Protein AF-A0A0M0K300-F1 (afdb_monomer_lite)

Sequence (283 aa):
MQCSNLAAVYPQVAHPNVERYGLRSLEHLPRYLASPLHAPTIDAFKGAEAWLQGLEGRPPVILDSGCGTGRSTCMLARAHPDAAIIGLDRSEARLEASAQPLPPNALLVRAECSSFWRLLLQRDVEGAGRSGLSAARVRHHFLLYPNPYPKAARLNLRWHGHPALPVLCGLGGTLEIRSNWNVYLNEFLGAARSLTGTANDAVQLAVSRWPKEEEEGGAQDSAATAAARLCASRLSARGVAMNGHRGRLLTELPPLRHEDDALTLFERKFHLQGERLYRLQLP

InterPro domains:
  IPR003358 tRNA (guanine-N-7) methyltransferase, Trmb type [PS51625] (7-283)
  IPR029063 S-adenosyl-L-methionine-dependent methyltransferase superfamily [G3DSA:3.40.50.150] (31-282)
  IPR029063 S-adenosyl-L-methionine-dependent methyltransferase superfamily [SSF53335] (10-116)
  IPR041698 Methyltransferase domain 25 [PF13649] (62-112)

Structure (mmCIF, N/CA/C/O backbone):
data_AF-A0A0M0K300-F1
#
_entry.id   AF-A0A0M0K300-F1
#
loop_
_atom_site.group_PDB
_atom_site.id
_atom_site.type_symbol
_atom_site.label_atom_id
_atom_site.label_alt_id
_atom_site.label_comp_id
_atom_site.label_asym_id
_atom_site.label_entity_id
_atom_site.label_seq_id
_atom_site.pdbx_PDB_ins_code
_atom_site.Cartn_x
_atom_site.Cartn_y
_atom_site.Cartn_z
_atom_site.occupancy
_atom_site.B_iso_or_equiv
_atom_site.auth_seq_id
_atom_site.auth_comp_id
_atom_site.auth_asym_id
_atom_site.auth_atom_id
_atom_site.pdbx_PDB_model_num
ATOM 1 N N . MET A 1 1 ? 0.190 12.382 -15.921 1.00 44.97 1 MET A N 1
ATOM 2 C CA . MET A 1 1 ? 1.324 11.565 -16.404 1.00 44.97 1 MET A CA 1
ATOM 3 C C . MET A 1 1 ? 1.154 11.372 -17.900 1.00 44.97 1 MET A C 1
ATOM 5 O O . MET A 1 1 ? 0.097 10.908 -18.308 1.00 44.97 1 MET A O 1
ATOM 9 N N . GLN A 1 2 ? 2.140 11.765 -18.711 1.00 36.03 2 GLN A N 1
ATOM 10 C CA . GLN A 1 2 ? 2.254 11.274 -20.087 1.00 36.03 2 GLN A CA 1
ATOM 11 C C . GLN A 1 2 ? 2.702 9.814 -19.990 1.00 36.03 2 GLN A C 1
ATOM 13 O O . GLN A 1 2 ? 3.868 9.530 -19.738 1.00 36.03 2 GLN A O 1
ATOM 18 N N . CYS A 1 3 ? 1.746 8.898 -20.069 1.00 47.34 3 CYS A N 1
ATOM 19 C CA . CYS A 1 3 ? 2.015 7.471 -20.140 1.00 47.34 3 CYS A CA 1
ATOM 20 C C . CYS A 1 3 ? 2.081 7.118 -21.624 1.00 47.34 3 CYS A C 1
ATOM 22 O O . CYS A 1 3 ? 1.054 6.982 -22.279 1.00 47.34 3 CYS A O 1
ATOM 24 N N . SER A 1 4 ? 3.299 7.092 -22.157 1.00 59.75 4 SER A N 1
ATOM 25 C CA . SER A 1 4 ? 3.615 6.447 -23.426 1.00 59.75 4 SER A CA 1
ATOM 26 C C . SER A 1 4 ? 3.492 4.928 -23.274 1.00 59.75 4 SER A C 1
ATOM 28 O O . SER A 1 4 ? 3.609 4.409 -22.160 1.00 59.75 4 SER A O 1
ATOM 30 N N . ASN A 1 5 ? 3.296 4.216 -24.386 1.00 68.38 5 ASN A N 1
ATOM 31 C CA . ASN A 1 5 ? 3.323 2.756 -24.431 1.00 68.38 5 ASN A CA 1
ATOM 32 C C . ASN A 1 5 ? 4.701 2.251 -23.956 1.00 68.38 5 ASN A C 1
ATOM 34 O O . ASN A 1 5 ? 5.653 2.161 -24.732 1.00 68.38 5 ASN A O 1
ATOM 38 N N . LEU A 1 6 ? 4.831 1.955 -22.658 1.00 70.38 6 LEU A N 1
ATOM 39 C CA . LEU A 1 6 ? 6.103 1.577 -22.031 1.00 70.38 6 LEU A CA 1
ATOM 40 C C . LEU A 1 6 ? 6.674 0.296 -22.641 1.00 70.38 6 LEU A C 1
ATOM 42 O O . LEU A 1 6 ? 7.894 0.143 -22.699 1.00 70.38 6 LEU A O 1
ATOM 46 N N . ALA A 1 7 ? 5.800 -0.594 -23.121 1.00 66.25 7 ALA A N 1
ATOM 47 C CA . ALA A 1 7 ? 6.198 -1.814 -23.806 1.00 66.25 7 ALA A CA 1
ATOM 48 C C . ALA A 1 7 ? 6.904 -1.534 -25.141 1.00 66.25 7 ALA A C 1
ATOM 50 O O . ALA A 1 7 ? 7.815 -2.270 -25.507 1.00 66.25 7 ALA A O 1
ATOM 51 N N . ALA A 1 8 ? 6.534 -0.450 -25.830 1.00 67.75 8 ALA A N 1
ATOM 52 C CA . ALA A 1 8 ? 7.168 -0.033 -27.078 1.00 67.75 8 ALA A CA 1
ATOM 53 C C . ALA A 1 8 ? 8.502 0.708 -26.871 1.00 67.75 8 ALA A C 1
ATOM 55 O O . ALA A 1 8 ? 9.315 0.768 -27.789 1.00 67.75 8 ALA A O 1
ATOM 56 N N . VAL A 1 9 ? 8.730 1.291 -25.688 1.00 71.31 9 VAL A N 1
ATOM 57 C CA . VAL A 1 9 ? 9.857 2.214 -25.445 1.00 71.31 9 VAL A CA 1
ATOM 58 C C . VAL A 1 9 ? 10.987 1.582 -24.625 1.00 71.31 9 VAL A C 1
ATOM 60 O O . VAL A 1 9 ? 12.135 2.010 -24.741 1.00 71.31 9 VAL A O 1
ATOM 63 N N . TYR A 1 10 ? 10.700 0.581 -23.788 1.00 75.44 10 TYR A N 1
ATOM 64 C CA . TYR A 1 10 ? 11.661 0.075 -22.803 1.00 75.44 10 TYR A CA 1
ATOM 65 C C . TYR A 1 10 ? 11.895 -1.439 -22.886 1.00 75.44 10 TYR A C 1
ATOM 67 O O . TYR A 1 10 ? 11.004 -2.175 -23.316 1.00 75.44 10 TYR A O 1
ATOM 75 N N . PRO A 1 11 ? 13.070 -1.927 -22.428 1.00 70.44 11 PRO A N 1
ATOM 76 C CA . PRO A 1 11 ? 13.360 -3.355 -22.361 1.00 70.44 11 PRO A CA 1
ATOM 77 C C . PRO A 1 11 ? 12.291 -4.126 -21.584 1.00 70.44 11 PRO A C 1
ATOM 79 O O . PRO A 1 11 ? 11.880 -3.714 -20.498 1.00 70.44 11 PRO A O 1
ATOM 82 N N . GLN A 1 12 ? 11.884 -5.274 -22.126 1.00 73.50 12 GLN A N 1
ATOM 83 C CA . GLN A 1 12 ? 10.900 -6.167 -21.507 1.00 73.50 12 GLN A CA 1
ATOM 84 C C . GLN A 1 12 ? 11.560 -7.278 -20.671 1.00 73.50 12 GLN A C 1
ATOM 86 O O . GLN A 1 12 ? 11.062 -8.396 -20.591 1.00 73.50 12 GLN A O 1
ATOM 91 N N . VAL A 1 13 ? 12.709 -6.972 -20.063 1.00 79.12 13 VAL A N 1
ATOM 92 C CA . VAL A 1 13 ? 13.510 -7.922 -19.282 1.00 79.12 13 VAL A CA 1
ATOM 93 C C . VAL A 1 13 ? 13.546 -7.466 -17.829 1.00 79.12 13 VAL A C 1
ATOM 95 O O . VAL A 1 13 ? 13.868 -6.312 -17.547 1.00 79.12 13 VAL A O 1
ATOM 98 N N . ALA A 1 14 ? 13.221 -8.379 -16.914 1.00 83.06 14 ALA A N 1
ATOM 99 C CA . ALA A 1 14 ? 13.299 -8.137 -15.478 1.00 83.06 14 ALA A CA 1
ATOM 100 C C . ALA A 1 14 ? 14.746 -7.887 -15.031 1.00 83.06 14 ALA A C 1
ATOM 102 O O . ALA A 1 14 ? 15.689 -8.511 -15.523 1.00 83.06 14 ALA A O 1
ATOM 103 N N . HIS A 1 15 ? 14.930 -6.991 -14.066 1.00 85.88 15 HIS A N 1
ATOM 104 C CA . HIS A 1 15 ? 16.244 -6.712 -13.511 1.00 85.88 15 HIS A CA 1
ATOM 105 C C . HIS A 1 15 ? 16.795 -7.958 -12.781 1.00 85.88 15 HIS A C 1
ATOM 107 O O . HIS A 1 15 ? 16.128 -8.511 -11.906 1.00 85.88 15 HIS A O 1
ATOM 113 N N . PRO A 1 16 ? 18.056 -8.367 -13.023 1.00 85.50 16 PRO A N 1
ATOM 114 C CA . PRO A 1 16 ? 18.618 -9.612 -12.475 1.00 85.50 16 PRO A CA 1
ATOM 115 C C . PRO A 1 16 ? 18.778 -9.660 -10.944 1.00 85.50 16 PRO A C 1
ATOM 117 O O . PRO A 1 16 ? 19.098 -10.706 -10.398 1.00 85.50 16 PRO A O 1
ATOM 120 N N . ASN A 1 17 ? 18.574 -8.545 -10.233 1.00 86.44 17 ASN A N 1
ATOM 121 C CA . ASN A 1 17 ? 18.839 -8.424 -8.793 1.00 86.44 17 ASN A CA 1
ATOM 122 C C . ASN A 1 17 ? 17.557 -8.259 -7.968 1.00 86.44 17 ASN A C 1
ATOM 124 O O . ASN A 1 17 ? 17.632 -7.984 -6.774 1.00 86.44 17 ASN A O 1
ATOM 128 N N . VAL A 1 18 ? 16.384 -8.387 -8.582 1.00 86.06 18 VAL A N 1
ATOM 129 C CA . VAL A 1 18 ? 15.087 -8.112 -7.946 1.00 86.06 18 VAL A CA 1
ATOM 130 C C . VAL A 1 18 ? 14.890 -8.925 -6.665 1.00 86.06 18 VAL A C 1
ATOM 132 O O . VAL A 1 18 ? 14.566 -8.362 -5.621 1.00 86.06 18 VAL A O 1
ATOM 135 N N . GLU A 1 19 ? 15.182 -10.225 -6.701 1.00 86.38 19 GLU A N 1
ATOM 136 C CA . GLU A 1 19 ? 15.062 -11.095 -5.524 1.00 86.38 19 GLU A CA 1
ATOM 137 C C . GLU A 1 19 ? 16.004 -10.668 -4.389 1.00 86.38 19 GLU A C 1
ATOM 139 O O . GLU A 1 19 ? 15.604 -10.665 -3.221 1.00 86.38 19 GLU A O 1
ATOM 144 N N . ARG A 1 20 ? 17.225 -10.229 -4.735 1.00 85.94 20 ARG A N 1
ATOM 145 C CA . ARG A 1 20 ? 18.230 -9.724 -3.786 1.00 85.94 20 ARG A CA 1
ATOM 146 C C . ARG A 1 20 ? 17.767 -8.444 -3.090 1.00 85.94 20 ARG A C 1
ATOM 148 O O . ARG A 1 20 ? 18.051 -8.274 -1.907 1.00 85.94 20 ARG A O 1
ATOM 155 N N . TYR A 1 21 ? 17.063 -7.554 -3.791 1.00 88.31 21 TYR A N 1
ATOM 156 C CA . TYR A 1 21 ? 16.464 -6.364 -3.175 1.00 88.31 21 TYR A CA 1
ATOM 157 C C . TYR A 1 21 ? 15.375 -6.741 -2.166 1.00 88.31 21 TYR A C 1
ATOM 159 O O . TYR A 1 21 ? 15.368 -6.188 -1.065 1.00 88.31 21 TYR A O 1
ATOM 167 N N . GLY A 1 22 ? 14.529 -7.723 -2.500 1.00 87.19 22 GLY A N 1
ATOM 168 C CA . GLY A 1 22 ? 13.554 -8.290 -1.566 1.00 87.19 22 GLY A CA 1
ATOM 169 C C . GLY A 1 22 ? 14.229 -8.812 -0.295 1.00 87.19 22 GLY A C 1
ATOM 170 O O . GLY A 1 22 ? 13.984 -8.288 0.790 1.00 87.19 22 GLY A O 1
ATOM 171 N N . LEU A 1 23 ? 15.176 -9.745 -0.415 1.00 85.75 23 LEU A N 1
ATOM 172 C CA . LEU A 1 23 ? 15.876 -10.318 0.744 1.00 85.75 23 LEU A CA 1
ATOM 173 C C . LEU A 1 23 ? 16.590 -9.259 1.596 1.00 85.75 23 LEU A C 1
ATOM 175 O O . LEU A 1 23 ? 16.469 -9.262 2.820 1.00 85.75 23 LEU A O 1
ATOM 179 N N . ARG A 1 24 ? 17.275 -8.302 0.960 1.00 88.88 24 ARG A N 1
ATOM 180 C CA . ARG A 1 24 ? 17.957 -7.210 1.668 1.00 88.88 24 ARG A CA 1
ATOM 181 C C . ARG A 1 24 ? 16.981 -6.310 2.431 1.00 88.88 24 ARG A C 1
ATOM 183 O O . ARG A 1 24 ? 17.303 -5.830 3.515 1.00 88.88 24 ARG A O 1
ATOM 190 N N . SER A 1 25 ? 15.796 -6.057 1.873 1.00 91.50 25 SER A N 1
ATOM 191 C CA . SER A 1 25 ? 14.771 -5.268 2.563 1.00 91.50 25 SER A CA 1
ATOM 192 C C . SER A 1 25 ? 14.274 -5.961 3.835 1.00 91.50 25 SER A C 1
ATOM 194 O O . SER A 1 25 ? 14.036 -5.287 4.835 1.00 91.50 25 SER A O 1
ATOM 196 N N . LEU A 1 26 ? 14.198 -7.295 3.830 1.00 89.00 26 LEU A N 1
ATOM 197 C CA . LEU A 1 26 ? 13.842 -8.086 5.005 1.00 89.00 26 LEU A CA 1
ATOM 198 C C . LEU A 1 26 ? 14.962 -8.114 6.052 1.00 89.00 26 LEU A C 1
ATOM 200 O O . LEU A 1 26 ? 14.695 -7.919 7.234 1.00 89.00 26 LEU A O 1
ATOM 204 N N . GLU A 1 27 ? 16.214 -8.298 5.625 1.00 88.12 27 GLU A N 1
ATOM 205 C CA . GLU A 1 27 ? 17.388 -8.271 6.511 1.00 88.12 27 GLU A CA 1
ATOM 206 C C . GLU A 1 27 ? 17.451 -6.972 7.329 1.00 88.12 27 GLU A C 1
ATOM 208 O O . GLU A 1 27 ? 17.708 -6.992 8.531 1.00 88.12 27 GLU A O 1
ATOM 213 N N . HIS A 1 28 ? 17.150 -5.838 6.697 1.00 90.75 28 HIS A N 1
ATOM 214 C CA . HIS A 1 28 ? 17.184 -4.521 7.333 1.00 90.75 28 HIS A CA 1
ATOM 215 C C . HIS A 1 28 ? 15.833 -4.057 7.904 1.00 90.75 28 HIS A C 1
ATOM 217 O O . HIS A 1 28 ? 15.708 -2.889 8.283 1.00 90.75 28 HIS A O 1
ATOM 223 N N . LEU A 1 29 ? 14.824 -4.932 7.981 1.00 92.44 29 LEU A N 1
ATOM 224 C CA . LEU A 1 29 ? 13.463 -4.553 8.363 1.00 92.44 29 LEU A CA 1
ATOM 225 C C . LEU A 1 29 ? 13.359 -3.888 9.752 1.00 92.44 29 LEU A C 1
ATOM 227 O O . LEU A 1 29 ? 12.709 -2.844 9.821 1.00 92.44 29 LEU A O 1
ATOM 231 N N . PRO A 1 30 ? 14.005 -4.371 10.837 1.00 91.25 30 PRO A N 1
ATOM 232 C CA . PRO A 1 30 ? 13.924 -3.702 12.139 1.00 91.25 30 PRO A CA 1
ATOM 233 C C . PRO A 1 30 ? 14.479 -2.280 12.091 1.00 91.25 30 PRO A C 1
ATOM 235 O O . PRO A 1 30 ? 13.839 -1.341 12.555 1.00 91.25 30 PRO A O 1
ATOM 238 N N . ARG A 1 31 ? 15.631 -2.087 11.431 1.00 92.88 31 ARG A N 1
ATOM 239 C CA . ARG A 1 31 ? 16.228 -0.757 11.237 1.00 92.88 31 ARG A CA 1
ATOM 240 C C . ARG A 1 31 ? 15.320 0.153 10.414 1.00 92.88 31 ARG A C 1
ATOM 242 O O . ARG A 1 31 ? 15.202 1.338 10.714 1.00 92.88 31 ARG A O 1
ATOM 249 N N . TYR A 1 32 ? 14.678 -0.385 9.379 1.00 95.12 32 TYR A N 1
ATOM 250 C CA . TYR A 1 32 ? 13.703 0.360 8.592 1.00 95.12 32 TYR A CA 1
ATOM 251 C C . TYR A 1 32 ? 12.491 0.767 9.443 1.00 95.12 32 TYR A C 1
ATOM 253 O O . TYR A 1 32 ? 12.071 1.922 9.393 1.00 95.12 32 TYR A O 1
ATOM 261 N N . LEU A 1 33 ? 11.972 -0.136 10.276 1.00 94.69 33 LEU A N 1
ATOM 262 C CA . LEU A 1 33 ? 10.851 0.133 11.179 1.00 94.69 33 LEU A CA 1
ATOM 263 C C . LEU A 1 33 ? 11.197 1.084 12.331 1.00 94.69 33 LEU A C 1
ATOM 265 O O . LEU A 1 33 ? 10.301 1.796 12.779 1.00 94.69 33 LEU A O 1
ATOM 269 N N . ALA A 1 34 ? 12.463 1.158 12.741 1.00 92.44 34 ALA A N 1
ATOM 270 C CA . ALA A 1 34 ? 12.967 2.114 13.727 1.00 92.44 34 ALA A CA 1
ATOM 271 C C . ALA A 1 34 ? 13.294 3.500 13.135 1.00 92.44 34 ALA A C 1
ATOM 273 O O . ALA A 1 34 ? 13.477 4.462 13.875 1.00 92.44 34 ALA A O 1
ATOM 274 N N . SER A 1 35 ? 13.394 3.627 11.806 1.00 94.06 35 SER A N 1
ATOM 275 C CA . SER A 1 35 ? 13.718 4.912 11.168 1.00 94.06 35 SER A CA 1
ATOM 276 C C . SER A 1 35 ? 12.627 5.969 11.411 1.00 94.06 35 SER A C 1
ATOM 278 O O . SER A 1 35 ? 11.466 5.603 11.589 1.00 94.06 35 SER A O 1
ATOM 280 N N . PRO A 1 36 ? 12.926 7.279 11.383 1.00 95.88 36 PRO A N 1
ATOM 281 C CA . PRO A 1 36 ? 11.895 8.296 11.575 1.00 95.88 36 PRO A CA 1
ATOM 282 C C . PRO A 1 36 ? 10.724 8.145 10.592 1.00 95.88 36 PRO A C 1
ATOM 284 O O . PRO A 1 36 ? 10.911 7.832 9.413 1.00 95.88 36 PRO A O 1
ATOM 287 N N . LEU A 1 37 ? 9.504 8.343 11.089 1.00 96.62 37 LEU A N 1
ATOM 288 C CA . LEU A 1 37 ? 8.309 8.465 10.257 1.00 96.62 37 LEU A CA 1
ATOM 289 C C . LEU A 1 37 ? 8.174 9.906 9.763 1.00 96.62 37 LEU A C 1
ATOM 291 O O . LEU A 1 37 ? 8.581 10.851 10.438 1.00 96.62 37 LEU A O 1
ATOM 295 N N . HIS A 1 38 ? 7.556 10.083 8.599 1.00 97.25 38 HIS A N 1
ATOM 296 C CA . HIS A 1 38 ? 7.225 11.413 8.099 1.00 97.25 38 HIS A CA 1
ATOM 297 C C . HIS A 1 38 ? 6.185 12.076 9.016 1.00 97.25 38 HIS A C 1
ATOM 299 O O . HIS A 1 38 ? 5.044 11.617 9.080 1.00 97.25 38 HIS A O 1
ATOM 305 N N . ALA A 1 39 ? 6.568 13.149 9.717 1.00 96.88 39 ALA A N 1
ATOM 306 C CA . ALA A 1 39 ? 5.731 13.784 10.739 1.00 96.88 39 ALA A CA 1
ATOM 307 C C . ALA A 1 39 ? 4.334 14.199 10.231 1.00 96.88 39 ALA A C 1
ATOM 309 O O . ALA A 1 39 ? 3.354 13.786 10.850 1.00 96.88 39 ALA A O 1
ATOM 310 N N . PRO A 1 40 ? 4.182 14.854 9.059 1.00 97.75 40 PRO A N 1
ATOM 311 C CA . PRO A 1 40 ? 2.848 15.143 8.527 1.00 97.75 40 PRO A CA 1
ATOM 312 C C . PRO A 1 40 ? 1.999 13.890 8.261 1.00 97.75 40 PRO A C 1
ATOM 314 O O . PRO A 1 40 ? 0.780 13.936 8.378 1.00 97.75 40 PRO A O 1
ATOM 317 N N . THR A 1 41 ? 2.623 12.749 7.936 1.00 98.44 41 THR A N 1
ATOM 318 C CA 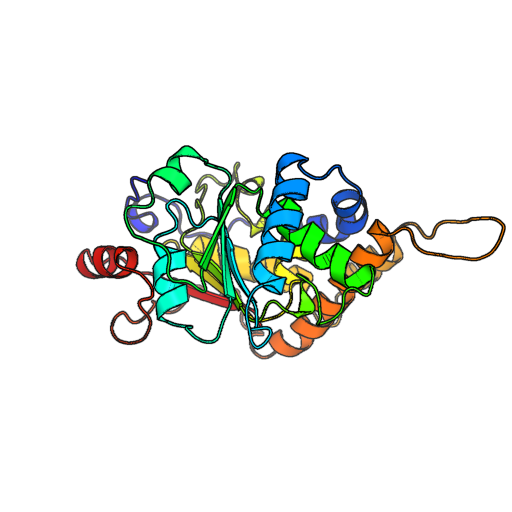. THR A 1 41 ? 1.889 11.485 7.765 1.00 98.44 41 THR A CA 1
ATOM 319 C C . THR A 1 41 ? 1.343 10.970 9.096 1.00 98.44 41 THR A C 1
ATOM 321 O O . THR A 1 41 ? 0.268 10.382 9.104 1.00 98.44 41 THR A O 1
ATOM 324 N N . ILE A 1 42 ? 2.046 11.188 10.213 1.00 98.06 42 ILE A N 1
ATOM 325 C CA . ILE A 1 42 ? 1.577 10.783 11.547 1.00 98.06 42 ILE A CA 1
ATOM 326 C C . ILE A 1 42 ? 0.288 11.531 11.900 1.00 98.06 42 ILE A C 1
ATOM 328 O O . ILE A 1 42 ? -0.683 10.914 12.337 1.00 98.06 42 ILE A O 1
ATOM 332 N N . ASP A 1 43 ? 0.246 12.842 11.673 1.00 97.81 43 ASP A N 1
ATOM 333 C CA . ASP A 1 43 ? -0.946 13.636 11.978 1.00 97.81 43 ASP A CA 1
ATOM 334 C C . ASP A 1 43 ? -2.100 13.321 11.022 1.00 97.81 43 ASP A C 1
ATOM 336 O O . ASP A 1 43 ? -3.235 13.122 11.458 1.00 97.81 43 ASP A O 1
ATOM 340 N N . ALA A 1 44 ? -1.804 13.155 9.731 1.00 98.25 44 ALA A N 1
ATOM 341 C CA . ALA A 1 44 ? -2.793 12.729 8.748 1.00 98.25 44 ALA A CA 1
ATOM 342 C C . ALA A 1 44 ? -3.373 11.334 9.066 1.00 98.25 44 ALA A C 1
ATOM 344 O O . ALA A 1 44 ? -4.563 11.094 8.865 1.00 98.25 44 ALA A O 1
ATOM 345 N N . PHE A 1 45 ? -2.561 10.424 9.616 1.00 98.25 45 PHE A N 1
ATOM 346 C CA . PHE A 1 45 ? -3.004 9.104 10.066 1.00 98.25 45 PHE A CA 1
ATOM 347 C C . PHE A 1 45 ? -3.990 9.189 11.237 1.00 98.25 45 PHE A C 1
ATOM 349 O O . PHE A 1 45 ? -5.015 8.512 11.206 1.00 98.25 45 PHE A O 1
ATOM 356 N N . LYS A 1 46 ? -3.739 10.058 12.229 1.00 96.88 46 LYS A N 1
ATOM 357 C CA . LYS A 1 46 ? -4.691 10.308 13.331 1.00 96.88 46 LYS A CA 1
ATOM 358 C C . LYS A 1 46 ? -6.029 10.831 12.803 1.00 96.88 46 LYS A C 1
ATOM 360 O O . LYS A 1 46 ? -7.081 10.389 13.254 1.00 96.88 46 LYS A O 1
ATOM 365 N N . GLY A 1 47 ? -5.994 11.733 11.819 1.00 97.62 47 GLY A N 1
ATOM 366 C CA . GLY A 1 47 ? -7.201 12.227 11.150 1.00 97.62 47 GLY A CA 1
ATOM 367 C C . GLY A 1 47 ? -7.973 11.117 10.430 1.00 97.62 47 GLY A C 1
ATOM 368 O O . GLY A 1 47 ? -9.190 11.020 10.571 1.00 97.62 47 GLY A O 1
ATOM 369 N N . ALA A 1 48 ? -7.267 10.236 9.715 1.00 98.00 48 ALA A N 1
ATOM 370 C CA . ALA A 1 48 ? -7.873 9.080 9.056 1.00 98.00 48 ALA A CA 1
ATOM 371 C C . ALA A 1 48 ? -8.483 8.083 10.056 1.00 98.00 48 ALA A C 1
ATOM 373 O O . ALA A 1 48 ? -9.551 7.528 9.802 1.00 98.00 48 ALA A O 1
ATOM 374 N N . GLU A 1 49 ? -7.834 7.877 11.202 1.00 95.94 49 GLU A N 1
ATOM 375 C CA . GLU A 1 49 ? -8.349 7.045 12.288 1.00 95.94 49 GLU A CA 1
ATOM 376 C C . GLU A 1 49 ? -9.630 7.633 12.899 1.00 95.94 49 GLU A C 1
ATOM 378 O O . GLU A 1 49 ? -10.617 6.913 13.041 1.00 95.94 49 GLU A O 1
ATOM 383 N N . ALA A 1 50 ? -9.654 8.940 13.178 1.00 96.00 50 ALA A N 1
ATOM 384 C CA . ALA A 1 50 ? -10.840 9.627 13.690 1.00 96.00 50 ALA A CA 1
ATOM 385 C C . ALA A 1 50 ? -12.010 9.590 12.691 1.00 96.00 50 ALA A C 1
ATOM 387 O O . ALA A 1 50 ? -13.143 9.300 13.072 1.00 96.00 50 ALA A O 1
ATOM 388 N N . TRP A 1 51 ? -11.737 9.816 11.401 1.00 96.88 51 TRP A N 1
ATOM 389 C CA . TRP A 1 51 ? -12.738 9.686 10.339 1.00 96.88 51 TRP A CA 1
ATOM 390 C C . TRP A 1 51 ? -13.337 8.276 10.294 1.00 96.88 51 TRP A C 1
ATOM 392 O O . TRP A 1 51 ? -14.555 8.121 10.282 1.00 96.88 51 TRP A O 1
ATOM 402 N N . LEU A 1 52 ? -12.491 7.243 10.340 1.00 95.94 52 LEU A N 1
ATOM 403 C CA . LEU A 1 52 ? -12.924 5.848 10.304 1.00 95.94 52 LEU A CA 1
ATOM 404 C C . LEU A 1 52 ? -13.773 5.460 11.523 1.00 95.94 52 LEU A C 1
ATOM 406 O O . LEU A 1 52 ? -14.695 4.659 11.388 1.00 95.94 52 LEU A O 1
ATOM 410 N N . GLN A 1 53 ? -13.472 6.013 12.701 1.00 93.25 53 GLN A N 1
ATOM 411 C CA . GLN A 1 53 ? -14.270 5.814 13.917 1.00 93.25 53 GLN A CA 1
ATOM 412 C C . GLN A 1 53 ? -15.659 6.459 13.824 1.00 93.25 53 GLN A C 1
ATOM 414 O O . GLN A 1 53 ? -16.593 5.962 14.449 1.00 93.25 53 GLN A O 1
ATOM 419 N N . GLY A 1 54 ? -15.798 7.531 13.040 1.00 93.88 54 GLY A N 1
ATOM 420 C CA . GLY A 1 54 ? -17.076 8.194 12.783 1.00 93.88 54 GLY A CA 1
ATOM 421 C C . GLY A 1 54 ? -17.995 7.448 11.811 1.00 93.88 54 GLY A C 1
ATOM 422 O O . GLY A 1 54 ? -19.161 7.815 11.692 1.00 93.88 54 GLY A O 1
ATOM 423 N N . LEU A 1 55 ? -17.507 6.412 11.117 1.00 94.12 55 LEU A N 1
ATOM 424 C CA . LEU A 1 55 ? -18.325 5.616 10.203 1.00 94.12 55 LEU A CA 1
ATOM 425 C C . LEU A 1 55 ? -19.143 4.557 10.955 1.00 94.12 55 LEU A C 1
ATOM 427 O O . LEU A 1 55 ? -18.616 3.765 11.743 1.00 94.12 55 LEU A O 1
ATOM 431 N N . GLU A 1 56 ? -20.436 4.492 10.645 1.00 91.12 56 GLU A N 1
ATOM 432 C CA . GLU A 1 56 ? -21.339 3.471 11.173 1.00 91.12 56 GLU A CA 1
ATOM 433 C C . GLU A 1 56 ? -20.940 2.061 10.711 1.00 91.12 56 GLU A C 1
ATOM 435 O O . GLU A 1 56 ? -20.381 1.864 9.634 1.00 91.12 56 GLU A O 1
ATOM 440 N N . GLY A 1 57 ? -21.215 1.047 11.535 1.00 88.38 57 GLY A N 1
ATOM 441 C CA . GLY A 1 57 ? -21.009 -0.360 11.164 1.00 88.38 57 GLY A CA 1
ATOM 442 C C . GLY A 1 57 ? -19.551 -0.839 11.129 1.00 88.38 57 GLY A C 1
ATOM 443 O O . GLY A 1 57 ? -19.321 -2.027 10.917 1.00 88.38 57 GLY A O 1
ATOM 444 N N . ARG A 1 58 ? -18.565 0.036 11.395 1.00 89.25 58 ARG A N 1
ATOM 445 C CA . ARG A 1 58 ? -17.122 -0.291 11.412 1.00 89.25 58 ARG A CA 1
ATOM 446 C C . ARG A 1 58 ? -16.678 -1.027 10.135 1.00 89.25 58 ARG A C 1
ATOM 448 O O . ARG A 1 58 ? -16.113 -2.127 10.229 1.00 89.25 58 ARG A O 1
ATOM 455 N N . PRO A 1 59 ? -16.876 -0.422 8.953 1.00 93.75 59 PRO A N 1
ATOM 456 C CA . PRO A 1 59 ? -16.619 -1.075 7.675 1.00 93.75 59 PRO A CA 1
ATOM 457 C C . PRO A 1 59 ? -15.152 -1.519 7.545 1.00 93.75 59 PRO A C 1
ATOM 459 O O . PRO A 1 59 ? -14.262 -0.896 8.145 1.00 93.75 59 PRO A O 1
ATOM 462 N N . PRO A 1 60 ? -14.865 -2.589 6.779 1.00 94.00 60 PRO A N 1
ATOM 463 C CA . PRO A 1 60 ? -13.496 -2.957 6.437 1.00 94.00 60 PRO A CA 1
ATOM 464 C C . PRO A 1 60 ? -12.800 -1.820 5.683 1.00 94.00 60 PRO A C 1
ATOM 466 O O . PRO A 1 60 ? -13.445 -1.015 5.012 1.00 94.00 60 PRO A O 1
ATOM 469 N N . VAL A 1 61 ? -11.471 -1.774 5.769 1.00 96.56 61 VAL A N 1
ATOM 470 C CA . VAL A 1 61 ? -10.676 -0.735 5.105 1.00 96.56 61 VAL A CA 1
ATOM 471 C C . VAL A 1 61 ? -10.163 -1.241 3.762 1.00 96.56 61 VAL A C 1
ATOM 473 O O . VAL A 1 61 ? -9.640 -2.356 3.661 1.00 96.56 61 VAL A O 1
ATOM 476 N N . ILE A 1 62 ? -10.262 -0.392 2.745 1.00 97.62 62 ILE A N 1
ATOM 477 C CA . ILE A 1 62 ? -9.568 -0.540 1.470 1.00 97.62 62 ILE A CA 1
ATOM 478 C C . ILE A 1 62 ? -8.612 0.639 1.301 1.00 97.62 62 ILE A C 1
ATOM 480 O O . ILE A 1 62 ? -8.997 1.796 1.463 1.00 97.62 62 ILE A O 1
ATOM 484 N N . LEU A 1 63 ? -7.356 0.348 0.970 1.00 98.19 63 LEU A N 1
ATOM 485 C CA . LEU A 1 63 ? -6.336 1.366 0.719 1.00 98.19 63 LEU A CA 1
ATOM 486 C C . LEU A 1 63 ? -6.121 1.559 -0.781 1.00 98.19 63 LEU A C 1
ATOM 488 O O . LEU A 1 63 ? -5.958 0.580 -1.502 1.00 98.19 63 LEU A O 1
ATOM 492 N N . ASP A 1 64 ? -6.042 2.806 -1.234 1.00 97.62 64 ASP A N 1
ATOM 493 C CA . ASP A 1 64 ? -5.601 3.175 -2.584 1.00 97.62 64 ASP A CA 1
ATOM 494 C C . ASP A 1 64 ? -4.297 3.978 -2.487 1.00 97.62 64 ASP A C 1
ATOM 496 O O . ASP A 1 64 ? -4.298 5.177 -2.196 1.00 97.62 64 ASP A O 1
ATOM 500 N N . SER A 1 65 ? -3.157 3.304 -2.647 1.00 97.62 65 SER A N 1
ATOM 501 C CA . SER A 1 65 ? -1.843 3.913 -2.434 1.00 97.62 65 SER A CA 1
ATOM 502 C C . SER A 1 65 ? -1.284 4.540 -3.701 1.00 97.62 65 SER A C 1
ATOM 504 O O . SER A 1 65 ? -1.041 3.867 -4.701 1.00 97.62 65 SER A O 1
ATOM 506 N N . GLY A 1 66 ? -0.965 5.830 -3.618 1.00 96.06 66 GLY A N 1
ATOM 507 C CA . GLY A 1 66 ? -0.553 6.625 -4.769 1.00 96.06 66 GLY A CA 1
ATOM 508 C C . GLY A 1 66 ? -1.742 7.041 -5.631 1.00 96.06 66 GLY A C 1
ATOM 509 O O . GLY A 1 66 ? -1.614 7.068 -6.853 1.00 96.06 66 GLY A O 1
ATOM 510 N N . CYS A 1 67 ? -2.875 7.374 -5.002 1.00 95.12 67 CYS A N 1
ATOM 511 C CA . CYS A 1 67 ? -4.155 7.635 -5.669 1.00 95.12 67 CYS A CA 1
ATOM 512 C C . CYS A 1 67 ? -4.142 8.859 -6.608 1.00 95.12 67 CYS A C 1
ATOM 514 O O . CYS A 1 67 ? -5.098 9.100 -7.353 1.00 95.12 67 CYS A O 1
ATOM 516 N N . GLY A 1 68 ? -3.071 9.664 -6.595 1.00 94.19 68 GLY A N 1
ATOM 517 C CA . GLY A 1 68 ? -2.912 10.822 -7.461 1.00 94.19 68 GLY A CA 1
ATOM 518 C C . GLY A 1 68 ? -3.975 11.871 -7.175 1.00 94.19 68 GLY A C 1
ATOM 519 O O . GLY A 1 68 ? -3.899 12.568 -6.173 1.00 94.19 68 GLY A O 1
ATOM 520 N N . THR A 1 69 ? -4.944 12.002 -8.080 1.00 93.75 69 THR A N 1
ATOM 521 C CA . THR A 1 69 ? -6.049 12.963 -7.946 1.00 93.75 69 THR A CA 1
ATOM 522 C C . THR A 1 69 ? -7.277 12.390 -7.242 1.00 93.75 69 THR A C 1
ATOM 524 O O . THR A 1 69 ? -8.359 12.951 -7.363 1.00 93.75 69 THR A O 1
ATOM 527 N N . GLY A 1 70 ? -7.171 11.212 -6.621 1.00 93.81 70 GLY A N 1
ATOM 528 C CA . GLY A 1 70 ? -8.291 10.560 -5.938 1.00 93.81 70 GLY A CA 1
ATOM 529 C C . GLY A 1 70 ? -9.362 9.967 -6.858 1.00 93.81 70 GLY A C 1
ATOM 530 O O . GLY A 1 70 ? -10.376 9.461 -6.383 1.00 93.81 70 GLY A O 1
ATOM 531 N N . ARG A 1 71 ? -9.162 9.981 -8.184 1.00 91.56 71 ARG A N 1
ATOM 532 C CA . ARG A 1 71 ? -10.152 9.447 -9.135 1.00 91.56 71 ARG A CA 1
ATOM 533 C C . ARG A 1 71 ? -10.374 7.948 -8.938 1.00 91.56 71 ARG A C 1
ATOM 535 O O . ARG A 1 71 ? -11.514 7.501 -9.007 1.00 91.56 71 ARG A O 1
ATOM 542 N N . SER A 1 72 ? -9.304 7.187 -8.711 1.00 91.62 72 SER A N 1
ATOM 543 C CA . SER A 1 72 ? -9.381 5.764 -8.365 1.00 91.62 72 SER A CA 1
ATOM 544 C C . SER A 1 72 ? -10.081 5.560 -7.025 1.00 91.62 72 SER A C 1
ATOM 546 O O . SER A 1 72 ? -11.009 4.762 -6.973 1.00 91.62 72 SER A O 1
ATOM 548 N N . THR A 1 73 ? -9.753 6.351 -5.998 1.00 95.50 73 THR A N 1
ATOM 549 C CA . THR A 1 73 ? -10.447 6.340 -4.701 1.00 95.50 73 THR A CA 1
ATOM 550 C C . THR A 1 73 ? -11.960 6.500 -4.859 1.00 95.50 73 THR A C 1
ATOM 552 O O . THR A 1 73 ? -12.717 5.699 -4.317 1.00 95.50 73 THR A O 1
ATOM 555 N N . CYS A 1 74 ? -12.421 7.479 -5.649 1.00 93.50 74 CYS A N 1
ATOM 556 C CA . CYS A 1 74 ? -13.851 7.677 -5.917 1.00 93.50 74 CYS A CA 1
ATOM 557 C C . CYS A 1 74 ? -14.498 6.461 -6.591 1.00 93.50 74 CYS A C 1
ATOM 559 O O . CYS A 1 74 ? -15.631 6.106 -6.272 1.00 93.50 74 CYS A O 1
ATOM 561 N N . MET A 1 75 ? -13.806 5.838 -7.547 1.00 90.75 75 MET A N 1
ATOM 562 C CA . MET A 1 75 ? -14.317 4.655 -8.246 1.00 90.75 75 MET A CA 1
ATOM 563 C C . MET A 1 75 ? -14.400 3.449 -7.310 1.00 90.75 75 MET A C 1
ATOM 565 O O . MET A 1 75 ? -15.436 2.793 -7.260 1.00 90.75 75 MET A O 1
ATOM 569 N N . LEU A 1 76 ? -13.349 3.205 -6.524 1.00 93.06 76 LEU A N 1
ATOM 570 C CA . LEU A 1 76 ? -13.308 2.141 -5.522 1.00 93.06 76 LEU A CA 1
ATOM 571 C C . LEU A 1 76 ? -14.411 2.315 -4.476 1.00 93.06 76 LEU A C 1
ATOM 573 O O . LEU A 1 76 ? -15.066 1.346 -4.117 1.00 93.06 76 LEU A O 1
ATOM 577 N N . ALA A 1 77 ? -14.679 3.547 -4.045 1.00 95.19 77 ALA A N 1
ATOM 578 C CA . ALA A 1 77 ? -15.725 3.834 -3.067 1.00 95.19 77 ALA A CA 1
ATOM 579 C C . ALA A 1 77 ? -17.135 3.564 -3.591 1.00 95.19 77 ALA A C 1
ATOM 581 O O . ALA A 1 77 ? -17.980 3.076 -2.845 1.00 95.19 77 ALA A O 1
ATOM 582 N N . ARG A 1 78 ? -17.374 3.807 -4.884 1.00 92.56 78 ARG A N 1
ATOM 583 C CA . ARG A 1 78 ? -18.629 3.423 -5.548 1.00 92.56 78 ARG A CA 1
ATOM 584 C C . ARG A 1 78 ? -18.742 1.911 -5.746 1.00 92.56 78 ARG A C 1
ATOM 586 O O . ARG A 1 78 ? -19.840 1.380 -5.648 1.00 92.56 78 ARG A O 1
ATOM 593 N N . ALA A 1 79 ? -17.630 1.235 -6.039 1.00 90.88 79 ALA A N 1
ATOM 594 C CA . ALA A 1 79 ? -17.593 -0.212 -6.249 1.00 90.88 79 ALA A CA 1
ATOM 595 C C . ALA A 1 79 ? -17.711 -1.017 -4.941 1.00 90.88 79 ALA A C 1
ATOM 597 O O . ALA A 1 79 ? -18.208 -2.139 -4.955 1.00 90.88 79 ALA A O 1
ATOM 598 N N . HIS A 1 80 ? -17.279 -0.437 -3.820 1.00 93.75 80 HIS A N 1
ATOM 599 C CA . HIS A 1 80 ? -17.298 -1.048 -2.492 1.00 93.75 80 HIS A CA 1
ATOM 600 C C . HIS A 1 80 ? -18.036 -0.142 -1.492 1.00 93.75 80 HIS A C 1
ATOM 602 O O . HIS A 1 80 ? -17.403 0.441 -0.607 1.00 93.75 80 HIS A O 1
ATOM 608 N N . PRO A 1 81 ? -19.366 0.018 -1.629 1.00 94.94 81 PRO A N 1
ATOM 609 C CA . PRO A 1 81 ? -20.151 0.896 -0.757 1.00 94.94 81 PRO A CA 1
ATOM 610 C C . PRO A 1 81 ? -20.167 0.435 0.711 1.00 94.94 81 PRO A C 1
ATOM 612 O O . PRO A 1 81 ? -20.477 1.224 1.598 1.00 94.94 81 PRO A O 1
ATOM 615 N N . ASP A 1 82 ? -19.819 -0.825 0.973 1.00 95.31 82 ASP A N 1
ATOM 616 C CA . ASP A 1 82 ? -19.721 -1.449 2.293 1.00 95.31 82 ASP A CA 1
ATOM 617 C C . ASP A 1 82 ? -18.338 -1.294 2.953 1.00 95.31 82 ASP A C 1
ATOM 619 O O . ASP A 1 82 ? -18.139 -1.749 4.079 1.00 95.31 82 ASP A O 1
ATOM 623 N N . ALA A 1 83 ? -17.375 -0.660 2.277 1.00 96.56 83 ALA A N 1
ATOM 624 C CA . ALA A 1 83 ? -16.011 -0.477 2.760 1.00 96.56 83 ALA A CA 1
ATOM 625 C C . ALA A 1 83 ? -15.646 1.004 2.927 1.00 96.56 83 ALA A C 1
ATOM 627 O O . ALA A 1 83 ? -16.125 1.869 2.196 1.00 96.56 83 ALA A O 1
ATOM 628 N N . ALA A 1 84 ? -14.732 1.285 3.857 1.00 97.69 84 ALA A N 1
ATOM 629 C CA . ALA A 1 84 ? -14.085 2.585 3.987 1.00 97.69 84 ALA A CA 1
ATOM 630 C C . ALA A 1 84 ? -12.857 2.647 3.074 1.00 97.69 84 ALA A C 1
ATOM 632 O O . ALA A 1 84 ? -11.911 1.874 3.248 1.00 97.69 84 ALA A O 1
ATOM 633 N N . ILE A 1 85 ? -12.853 3.571 2.114 1.00 98.12 85 ILE A N 1
ATOM 634 C CA . ILE A 1 85 ? -11.761 3.724 1.150 1.00 98.12 85 ILE A CA 1
ATOM 635 C C . ILE A 1 85 ? -10.861 4.883 1.561 1.00 98.12 85 ILE A C 1
ATOM 637 O O . ILE A 1 85 ? -11.312 6.023 1.645 1.00 98.12 85 ILE A O 1
ATOM 641 N N . ILE A 1 86 ? -9.574 4.614 1.761 1.00 98.44 86 ILE A N 1
ATOM 642 C CA . ILE A 1 86 ? -8.577 5.637 2.090 1.00 98.44 86 ILE A CA 1
ATOM 643 C C . ILE A 1 86 ? -7.583 5.744 0.933 1.00 98.44 86 ILE A C 1
ATOM 645 O O . ILE A 1 86 ? -6.776 4.842 0.702 1.00 98.44 86 ILE A O 1
ATOM 649 N N . GLY A 1 87 ? -7.636 6.860 0.207 1.00 98.19 87 GLY A N 1
ATOM 650 C CA . GLY A 1 87 ? -6.687 7.193 -0.851 1.00 98.19 87 GLY A CA 1
ATOM 651 C C . GLY A 1 87 ? -5.498 7.984 -0.319 1.00 98.19 87 GLY A C 1
ATOM 652 O O . GLY A 1 87 ? -5.683 9.027 0.304 1.00 98.19 87 GLY A O 1
ATOM 653 N N . LEU A 1 88 ? -4.281 7.519 -0.596 1.00 98.50 88 LEU A N 1
ATOM 654 C CA . LEU A 1 88 ? -3.035 8.126 -0.128 1.00 98.50 88 LEU A CA 1
ATOM 655 C C . LEU A 1 88 ? -2.264 8.746 -1.296 1.00 98.50 88 LEU A C 1
ATOM 657 O O . LEU A 1 88 ? -1.905 8.039 -2.238 1.00 98.50 88 LEU A O 1
ATOM 661 N N . ASP A 1 89 ? -1.904 10.025 -1.213 1.00 97.75 89 ASP A N 1
ATOM 662 C CA . ASP A 1 89 ? -0.893 10.617 -2.098 1.00 97.75 89 ASP A CA 1
ATOM 663 C C . ASP A 1 89 ? -0.083 11.690 -1.355 1.00 97.75 89 ASP A C 1
ATOM 665 O O . ASP A 1 89 ? -0.580 12.368 -0.463 1.00 97.75 89 ASP A O 1
ATOM 669 N N . ARG A 1 90 ? 1.189 11.865 -1.719 1.00 96.50 90 ARG A N 1
ATOM 670 C CA . ARG A 1 90 ? 2.066 12.878 -1.105 1.00 96.50 90 ARG A CA 1
ATOM 671 C C . ARG A 1 90 ? 1.829 14.295 -1.648 1.00 96.50 90 ARG A C 1
ATOM 673 O O . ARG A 1 90 ? 2.288 15.272 -1.060 1.00 96.50 90 ARG A O 1
ATOM 680 N N . SER A 1 91 ? 1.193 14.402 -2.812 1.00 95.81 91 SER A N 1
ATOM 681 C CA . SER A 1 91 ? 1.029 15.633 -3.576 1.00 95.81 91 SER A CA 1
ATOM 682 C C . SER A 1 91 ? -0.316 16.276 -3.277 1.00 95.81 91 SER A C 1
ATOM 684 O O . SER A 1 91 ? -1.341 15.859 -3.804 1.00 95.81 91 SER A O 1
ATOM 686 N N . GLU A 1 92 ? -0.274 17.347 -2.492 1.00 94.31 92 GLU A N 1
ATOM 687 C CA . GLU A 1 92 ? -1.428 18.206 -2.214 1.00 94.31 92 GLU A CA 1
ATOM 688 C C . GLU A 1 92 ? -2.102 18.694 -3.497 1.00 94.31 92 GLU A C 1
ATOM 690 O O . GLU A 1 92 ? -3.264 18.388 -3.720 1.00 94.31 92 GLU A O 1
ATOM 695 N N . ALA A 1 93 ? -1.333 19.292 -4.414 1.00 95.00 93 ALA A N 1
ATOM 696 C CA . ALA A 1 93 ? -1.855 19.788 -5.688 1.00 95.00 93 ALA A CA 1
ATOM 697 C C . ALA A 1 93 ? -2.596 18.721 -6.518 1.00 95.00 93 ALA A C 1
ATOM 699 O O . ALA A 1 93 ? -3.524 19.043 -7.254 1.00 95.00 93 ALA A O 1
ATOM 700 N N . ARG A 1 94 ? -2.200 17.439 -6.434 1.00 92.56 94 ARG A N 1
ATOM 701 C CA . ARG A 1 94 ? -2.939 16.366 -7.115 1.00 92.56 94 ARG A CA 1
ATOM 702 C C . ARG A 1 94 ? -4.234 16.038 -6.382 1.00 92.56 94 ARG A C 1
ATOM 704 O O . ARG A 1 94 ? -5.253 15.926 -7.053 1.00 92.56 94 ARG A O 1
ATOM 711 N N . LEU A 1 95 ? -4.203 15.918 -5.054 1.00 93.69 95 LEU A N 1
ATOM 712 C CA . LEU A 1 95 ? -5.398 15.662 -4.244 1.00 93.69 95 LEU A CA 1
ATOM 713 C C . LEU A 1 95 ? -6.442 16.781 -4.396 1.00 93.69 95 LEU A C 1
ATOM 715 O O . LEU A 1 95 ? -7.621 16.488 -4.565 1.00 93.69 95 LEU A O 1
ATOM 719 N N . GLU A 1 96 ? -6.009 18.043 -4.424 1.00 91.25 96 GLU A N 1
ATOM 720 C CA . GLU A 1 96 ? -6.866 19.214 -4.663 1.00 91.25 96 GLU A CA 1
ATOM 721 C C . GLU A 1 96 ? -7.443 19.244 -6.082 1.00 91.25 96 GLU A C 1
ATOM 723 O O . GLU A 1 96 ? -8.573 19.675 -6.290 1.00 91.25 96 GLU A O 1
ATOM 728 N N . ALA A 1 97 ? -6.709 18.714 -7.065 1.00 89.06 97 ALA A N 1
ATOM 729 C CA . ALA A 1 97 ? -7.195 18.544 -8.431 1.00 89.06 97 ALA A CA 1
ATOM 730 C C . ALA A 1 97 ? -8.217 17.396 -8.582 1.00 89.06 97 ALA A C 1
ATOM 732 O O . ALA A 1 97 ? -8.542 17.007 -9.711 1.00 89.06 97 ALA A O 1
ATOM 733 N N . SER A 1 98 ? -8.721 16.824 -7.480 1.00 79.88 98 SER A N 1
ATOM 734 C CA . SER A 1 98 ? -9.855 15.902 -7.522 1.00 79.88 98 SER A CA 1
ATOM 735 C C . SER A 1 98 ? -11.062 16.595 -8.151 1.00 79.88 98 SER A C 1
ATOM 737 O O . SER A 1 98 ? -11.694 17.471 -7.571 1.00 79.88 98 SER A O 1
ATOM 739 N N . ALA A 1 99 ? -11.403 16.177 -9.367 1.00 69.62 99 ALA A N 1
ATOM 740 C CA . ALA A 1 99 ? -12.483 16.779 -10.142 1.00 69.62 99 ALA A CA 1
ATOM 741 C C . ALA A 1 99 ? -13.888 16.314 -9.711 1.00 69.62 99 ALA A C 1
ATOM 743 O O . ALA A 1 99 ? -14.874 16.732 -10.314 1.00 69.62 99 ALA A O 1
ATOM 744 N N . GLN A 1 100 ? -13.999 15.393 -8.747 1.00 78.12 100 GLN A N 1
ATOM 745 C CA . GLN A 1 100 ? -15.274 14.798 -8.341 1.00 78.12 100 GLN A CA 1
ATOM 746 C C . GLN A 1 100 ? -15.470 14.887 -6.826 1.00 78.12 100 GLN A C 1
ATOM 748 O O . GLN A 1 100 ? -14.507 14.664 -6.087 1.00 78.12 100 GLN A O 1
ATOM 753 N N . PRO A 1 101 ? -16.711 15.120 -6.359 1.00 87.06 101 PRO A N 1
ATOM 754 C CA . PRO A 1 101 ? -17.060 14.920 -4.960 1.00 87.06 101 PRO A CA 1
ATOM 755 C C . PRO A 1 101 ? -16.731 13.489 -4.528 1.00 87.06 101 PRO A C 1
ATOM 757 O O . PRO A 1 101 ? -17.049 12.528 -5.241 1.00 87.06 101 PRO A O 1
ATOM 760 N N . LEU A 1 102 ? -16.094 13.354 -3.366 1.00 92.44 102 LEU A N 1
ATOM 761 C CA . LEU A 1 102 ? -15.821 12.055 -2.764 1.00 92.44 102 LEU A CA 1
ATOM 762 C C . LEU A 1 102 ? -17.134 11.432 -2.263 1.00 92.44 102 LEU A C 1
ATOM 764 O O . LEU A 1 102 ? -17.923 12.128 -1.620 1.00 92.44 102 LEU A O 1
ATOM 768 N N . PRO A 1 103 ? -17.384 10.138 -2.532 1.00 95.62 103 PRO A N 1
ATOM 769 C CA . PRO A 1 103 ? -18.441 9.394 -1.853 1.00 95.62 103 PRO A CA 1
ATOM 770 C C . PRO A 1 103 ? -18.267 9.434 -0.322 1.00 95.62 103 PRO A C 1
ATOM 772 O O . PRO A 1 103 ? -17.140 9.579 0.155 1.00 95.62 103 PRO A O 1
ATOM 775 N N . PRO A 1 104 ? -19.345 9.266 0.464 1.00 95.94 104 PRO A N 1
ATOM 776 C CA . PRO A 1 104 ? -19.298 9.412 1.925 1.00 95.94 104 PRO A CA 1
ATOM 777 C C . PRO A 1 104 ? -18.377 8.396 2.619 1.00 95.94 104 PRO A C 1
ATOM 779 O O . PRO A 1 104 ? -17.863 8.661 3.701 1.00 95.94 104 PRO A O 1
ATOM 782 N N . ASN A 1 105 ? -18.133 7.247 1.988 1.00 97.62 105 ASN A N 1
ATOM 783 C CA . ASN A 1 105 ? -17.233 6.199 2.465 1.00 97.62 105 ASN A CA 1
ATOM 784 C C . ASN A 1 105 ? -15.782 6.359 1.967 1.00 97.62 105 ASN A C 1
ATOM 786 O O . ASN A 1 105 ? -14.998 5.417 2.079 1.00 97.62 105 ASN A O 1
ATOM 790 N N . ALA A 1 106 ? -15.409 7.515 1.409 1.00 97.81 106 ALA A N 1
ATOM 791 C CA . ALA A 1 106 ? -14.071 7.779 0.886 1.00 97.81 106 ALA A CA 1
ATOM 792 C C . ALA A 1 106 ? -13.371 8.935 1.609 1.00 97.81 106 ALA A C 1
ATOM 794 O O . ALA A 1 106 ? -13.957 9.991 1.835 1.00 97.81 106 ALA A O 1
ATOM 795 N N . LEU A 1 107 ? -12.075 8.765 1.872 1.00 97.94 107 LEU A N 1
ATOM 796 C CA . LEU A 1 107 ? -11.195 9.798 2.407 1.00 97.94 107 LEU A CA 1
ATOM 797 C C . LEU A 1 107 ? -9.931 9.914 1.554 1.00 97.94 107 LEU A C 1
ATOM 799 O O . LEU A 1 107 ? -9.299 8.910 1.222 1.00 97.94 107 LEU A O 1
ATOM 803 N N . LEU A 1 108 ? -9.533 11.144 1.230 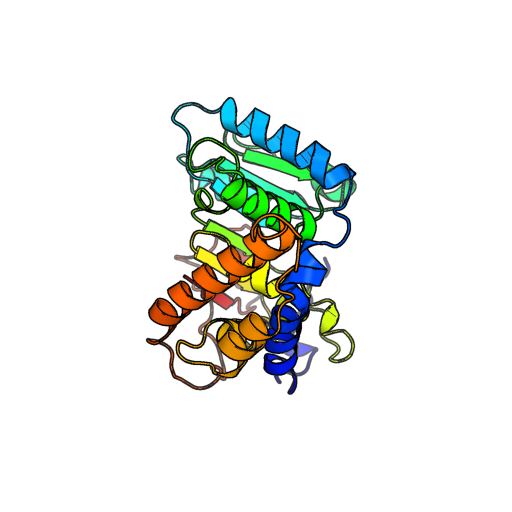1.00 98.25 108 LEU A N 1
ATOM 804 C CA . LEU A 1 108 ? -8.219 11.438 0.662 1.00 98.25 108 LEU A CA 1
ATOM 805 C C . LEU A 1 108 ? -7.294 11.962 1.753 1.00 98.25 108 LEU A C 1
ATOM 807 O O . LEU A 1 108 ? -7.648 12.878 2.491 1.00 98.25 108 LEU A O 1
ATOM 811 N N . VAL A 1 109 ? -6.101 11.384 1.839 1.00 98.25 109 VAL A N 1
ATOM 812 C CA . VAL A 1 109 ? -5.126 11.689 2.883 1.00 98.25 109 VAL A CA 1
ATOM 813 C C . VAL A 1 109 ? -3.803 12.067 2.235 1.00 98.25 109 VAL A C 1
ATOM 815 O O . VAL A 1 109 ? -3.201 11.282 1.493 1.00 98.25 109 VAL A O 1
ATOM 818 N N . ARG A 1 110 ? -3.319 13.272 2.553 1.00 98.19 110 ARG A N 1
ATOM 819 C CA . ARG A 1 110 ? -1.976 13.704 2.171 1.00 98.19 110 ARG A CA 1
ATOM 820 C C . ARG A 1 110 ? -0.947 12.974 3.031 1.00 98.19 110 ARG A C 1
ATOM 822 O O . ARG A 1 110 ? -0.727 13.335 4.182 1.00 98.19 110 ARG A O 1
ATOM 829 N N . ALA A 1 111 ? -0.316 11.945 2.476 1.00 98.25 111 ALA A N 1
ATOM 830 C CA . ALA A 1 111 ? 0.582 11.073 3.224 1.00 98.25 111 ALA A CA 1
ATOM 831 C C . ALA A 1 111 ? 1.666 10.437 2.348 1.00 98.25 111 ALA A C 1
ATOM 833 O O . ALA A 1 111 ? 1.480 10.150 1.163 1.00 98.25 111 ALA A O 1
ATOM 834 N N . GLU A 1 112 ? 2.802 10.132 2.971 1.00 97.94 112 GLU A N 1
ATOM 835 C CA . GLU A 1 112 ? 3.752 9.174 2.416 1.00 97.94 112 GLU A CA 1
ATOM 836 C C . GLU A 1 112 ? 3.265 7.747 2.677 1.00 97.94 112 GLU A C 1
ATOM 838 O O . GLU A 1 112 ? 3.213 7.315 3.831 1.00 97.94 112 GLU A O 1
ATOM 843 N N . CYS A 1 113 ? 2.961 6.993 1.614 1.00 97.94 113 CYS A N 1
ATOM 844 C CA . CYS A 1 113 ? 2.429 5.633 1.743 1.00 97.94 113 CYS A CA 1
ATOM 845 C C . CYS A 1 113 ? 3.320 4.737 2.618 1.00 97.94 113 CYS A C 1
ATOM 847 O O . CYS A 1 113 ? 2.816 4.033 3.482 1.00 97.94 113 CYS A O 1
ATOM 849 N N . SER A 1 114 ? 4.646 4.819 2.466 1.00 97.19 114 SER A N 1
ATOM 850 C CA . SER A 1 114 ? 5.607 4.037 3.254 1.00 97.19 114 SER A CA 1
ATOM 851 C C . SER A 1 114 ? 5.490 4.280 4.763 1.00 97.19 114 SER A C 1
ATOM 853 O O . SER A 1 114 ? 5.484 3.323 5.534 1.00 97.19 114 SER A O 1
ATOM 855 N N . SER A 1 115 ? 5.368 5.538 5.194 1.00 98.06 115 SER A N 1
ATOM 856 C CA . SER A 1 115 ? 5.148 5.883 6.605 1.00 98.06 115 SER A CA 1
ATOM 857 C C . SER A 1 115 ? 3.757 5.437 7.075 1.00 98.06 115 SER A C 1
ATOM 859 O O . SER A 1 115 ? 3.627 4.883 8.162 1.00 98.06 115 SER A O 1
ATOM 861 N N . PHE A 1 116 ? 2.731 5.600 6.234 1.00 98.50 116 PHE A N 1
ATOM 862 C CA . PHE A 1 116 ? 1.357 5.197 6.549 1.00 98.50 116 PHE A CA 1
ATOM 863 C C . PHE A 1 116 ? 1.231 3.679 6.759 1.00 98.50 116 PHE A C 1
ATOM 865 O O . PHE A 1 116 ? 0.615 3.229 7.720 1.00 98.50 116 PHE A O 1
ATOM 872 N N . TRP A 1 117 ? 1.869 2.866 5.912 1.00 97.94 117 TRP A N 1
ATOM 873 C CA . TRP A 1 117 ? 1.873 1.405 6.050 1.00 97.94 117 TRP A CA 1
ATOM 874 C C . TRP A 1 117 ? 2.575 0.940 7.329 1.00 97.94 117 TRP A C 1
ATOM 876 O O . TRP A 1 117 ? 2.132 -0.012 7.967 1.00 97.94 117 TRP A O 1
ATOM 886 N N . ARG A 1 118 ? 3.654 1.625 7.728 1.00 97.25 118 ARG A N 1
ATOM 887 C CA . ARG A 1 118 ? 4.353 1.346 8.990 1.00 97.25 118 ARG A CA 1
ATOM 888 C C . ARG A 1 118 ? 3.479 1.668 10.200 1.00 97.25 118 ARG A C 1
ATOM 890 O O . ARG A 1 118 ? 3.445 0.862 11.122 1.00 97.25 118 ARG A O 1
ATOM 897 N N . LEU A 1 119 ? 2.740 2.778 10.166 1.00 96.69 119 LEU A N 1
ATOM 898 C CA . LEU A 1 119 ? 1.777 3.141 11.212 1.00 96.69 119 LEU A CA 1
ATOM 899 C C . LEU A 1 119 ? 0.662 2.092 11.349 1.00 96.69 119 LEU A C 1
ATOM 901 O O . LEU A 1 119 ? 0.355 1.673 12.460 1.00 96.69 119 LEU A O 1
ATOM 905 N N . LEU A 1 120 ? 0.123 1.582 10.234 1.00 95.75 120 LEU A N 1
ATOM 906 C CA . LEU A 1 120 ? -0.866 0.493 10.261 1.00 95.75 120 LEU A CA 1
ATOM 907 C C . LEU A 1 120 ? -0.341 -0.768 10.964 1.00 95.75 120 LEU A C 1
ATOM 909 O O . LEU A 1 120 ? -1.080 -1.408 11.710 1.00 95.75 120 LEU A O 1
ATOM 913 N N . LEU A 1 121 ? 0.919 -1.130 10.712 1.00 93.62 121 LEU A N 1
ATOM 914 C CA . LEU A 1 121 ? 1.566 -2.278 11.346 1.00 93.62 121 LEU A CA 1
ATOM 915 C C . LEU A 1 121 ? 1.862 -2.021 12.832 1.00 93.62 121 LEU A C 1
ATOM 917 O O . LEU A 1 121 ? 1.658 -2.912 13.650 1.00 93.62 121 LEU A O 1
ATOM 921 N N . GLN A 1 122 ? 2.309 -0.814 13.189 1.00 92.31 122 GLN A N 1
ATOM 922 C CA . GLN A 1 122 ? 2.540 -0.417 14.584 1.00 92.31 122 GLN A CA 1
ATOM 923 C C . GLN A 1 122 ? 1.252 -0.499 15.409 1.00 9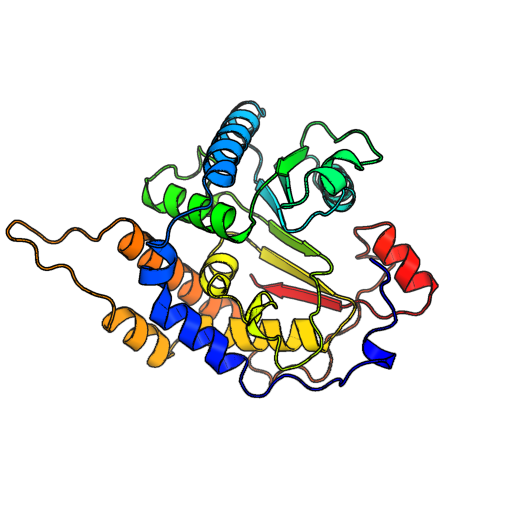2.31 122 GLN A C 1
ATOM 925 O O . GLN A 1 122 ? 1.269 -1.064 16.498 1.00 92.31 122 GLN A O 1
ATOM 930 N N . ARG A 1 123 ? 0.112 -0.066 14.853 1.00 92.88 123 ARG A N 1
ATOM 931 C CA . ARG A 1 123 ? -1.198 -0.202 15.512 1.00 92.88 123 ARG A CA 1
ATOM 932 C C . ARG A 1 123 ? -1.580 -1.648 15.825 1.00 92.88 123 ARG A C 1
ATOM 934 O O . ARG A 1 123 ? -2.212 -1.900 16.848 1.00 92.88 123 ARG A O 1
ATOM 941 N N . ASP A 1 124 ? -1.195 -2.602 14.979 1.00 91.06 124 ASP A N 1
ATOM 942 C CA . ASP A 1 124 ? -1.432 -4.019 15.270 1.00 91.06 124 ASP A CA 1
ATOM 943 C C . ASP A 1 124 ? -0.586 -4.511 16.458 1.00 91.06 124 ASP A C 1
ATOM 945 O O . ASP A 1 124 ? -1.076 -5.307 17.256 1.00 91.06 124 ASP A O 1
ATOM 949 N N . VAL A 1 125 ? 0.656 -4.027 16.598 1.00 89.62 125 VAL A N 1
ATOM 950 C CA . VAL A 1 125 ? 1.538 -4.345 17.740 1.00 89.62 125 VAL A CA 1
ATOM 951 C C . VAL A 1 125 ? 1.021 -3.723 19.035 1.00 89.62 125 VAL A C 1
ATOM 953 O O . VAL A 1 125 ? 1.020 -4.380 20.070 1.00 89.62 125 VAL A O 1
ATOM 956 N N . GLU A 1 126 ? 0.527 -2.487 18.973 1.00 88.88 126 GLU A N 1
ATOM 957 C CA . GLU A 1 126 ? -0.050 -1.752 20.111 1.00 88.88 126 GLU A CA 1
ATOM 958 C C . GLU A 1 126 ? -1.382 -2.342 20.612 1.00 88.88 126 GLU A C 1
ATOM 960 O O . GLU A 1 126 ? -1.978 -1.827 21.556 1.00 88.88 126 GLU A O 1
ATOM 965 N N . GLY A 1 127 ? -1.888 -3.408 19.984 1.00 81.38 127 GLY A N 1
ATOM 966 C CA . GLY A 1 127 ? -3.135 -4.049 20.392 1.00 81.38 127 GLY A CA 1
ATOM 967 C C . GLY A 1 127 ? -4.391 -3.278 19.979 1.00 81.38 127 GLY A C 1
ATOM 968 O O . GLY A 1 127 ? -5.488 -3.651 20.394 1.00 81.38 127 GLY A O 1
ATOM 969 N N . ALA A 1 128 ? -4.277 -2.269 19.100 1.00 64.06 128 ALA A N 1
ATOM 970 C CA . ALA A 1 128 ? -5.430 -1.543 18.551 1.00 64.06 128 ALA A CA 1
ATOM 971 C C . ALA A 1 128 ? -6.400 -2.461 17.771 1.00 64.06 128 ALA A C 1
ATOM 973 O O . ALA A 1 128 ? -7.538 -2.075 17.473 1.00 64.06 128 ALA A O 1
ATOM 974 N N . GLY A 1 129 ? -5.966 -3.694 17.475 1.00 59.22 129 GLY A N 1
ATOM 975 C CA . GLY A 1 129 ? -6.808 -4.815 17.081 1.00 59.22 129 GLY A CA 1
ATOM 976 C C . GLY A 1 129 ? -7.733 -4.483 15.912 1.00 59.22 129 GLY A C 1
ATOM 977 O O . GLY A 1 129 ? -7.349 -3.822 14.948 1.00 59.22 129 GLY A O 1
ATOM 978 N N . ARG A 1 130 ? -8.982 -4.953 15.992 1.00 61.09 130 ARG A N 1
ATOM 979 C CA . ARG A 1 130 ? -10.030 -4.721 14.981 1.00 61.09 130 ARG A CA 1
ATOM 980 C C . ARG A 1 130 ? -10.820 -3.420 15.183 1.00 61.09 130 ARG A C 1
ATOM 982 O O . ARG A 1 130 ? -11.755 -3.181 14.422 1.00 61.09 130 ARG A O 1
ATOM 989 N N . SER A 1 131 ? -10.495 -2.606 16.190 1.00 65.50 131 SER A N 1
ATOM 990 C CA . SER A 1 131 ? -11.264 -1.401 16.542 1.00 65.50 131 SER A CA 1
ATOM 991 C C . SER A 1 131 ? -10.697 -0.099 15.970 1.00 65.50 131 SER A C 1
ATOM 993 O O . SER A 1 131 ? -11.476 0.819 15.732 1.00 65.50 131 SER A O 1
ATOM 995 N N . GLY A 1 132 ? -9.382 -0.012 15.741 1.00 84.31 132 GLY A N 1
ATOM 996 C CA . GLY A 1 132 ? -8.709 1.186 15.207 1.00 84.31 132 GLY A CA 1
ATOM 997 C C . GLY A 1 132 ? -8.408 1.119 13.708 1.00 84.31 132 GLY A C 1
ATOM 998 O O . GLY A 1 132 ? -8.841 0.199 13.018 1.00 84.31 132 GLY A O 1
ATOM 999 N N . LEU A 1 133 ? -7.652 2.083 13.180 1.00 93.81 133 LEU A N 1
ATOM 1000 C CA . LEU A 1 133 ? -7.087 1.987 11.829 1.00 93.81 133 LEU A CA 1
ATOM 1001 C C . LEU A 1 133 ? -5.793 1.164 11.895 1.00 93.81 133 LEU A C 1
ATOM 1003 O O . LEU A 1 133 ? -4.765 1.652 12.347 1.00 93.81 133 LEU A O 1
ATOM 1007 N N . SER A 1 134 ? -5.840 -0.096 11.468 1.00 94.06 134 SER A N 1
ATOM 1008 C CA . SER A 1 134 ? -4.732 -1.045 11.623 1.00 94.06 134 SER A CA 1
ATOM 1009 C C . SER A 1 134 ? -4.570 -1.934 10.391 1.00 94.06 134 SER A C 1
ATOM 1011 O O . SER A 1 134 ? -5.504 -2.080 9.591 1.00 94.06 134 SER A O 1
ATOM 1013 N N . ALA A 1 135 ? -3.394 -2.541 10.204 1.00 92.62 135 ALA A N 1
ATOM 1014 C CA . ALA A 1 135 ? -3.158 -3.391 9.039 1.00 92.62 135 ALA A CA 1
ATOM 1015 C C . ALA A 1 135 ? -4.055 -4.642 9.043 1.00 92.62 135 ALA A C 1
ATOM 1017 O O . ALA A 1 135 ? -4.434 -5.094 7.966 1.00 92.62 135 ALA A O 1
ATOM 1018 N N . ALA A 1 136 ? -4.481 -5.153 10.205 1.00 89.94 136 ALA A N 1
ATOM 1019 C CA . ALA A 1 136 ? -5.425 -6.271 10.295 1.00 89.94 136 ALA A CA 1
ATOM 1020 C C . ALA A 1 136 ? -6.849 -5.950 9.789 1.00 89.94 136 ALA A C 1
ATOM 1022 O O . ALA A 1 136 ? -7.604 -6.874 9.477 1.00 89.94 136 ALA A O 1
ATOM 1023 N N . ARG A 1 137 ? -7.242 -4.669 9.716 1.00 91.06 137 ARG A N 1
ATOM 1024 C CA . ARG A 1 137 ? -8.550 -4.244 9.172 1.00 91.06 137 ARG A CA 1
ATOM 1025 C C . ARG A 1 137 ? -8.535 -3.955 7.677 1.00 91.06 137 ARG A C 1
ATOM 1027 O O . ARG A 1 137 ? -9.603 -3.793 7.081 1.00 91.06 137 ARG A O 1
ATOM 1034 N N . VAL A 1 138 ? -7.352 -3.882 7.076 1.00 93.88 138 VAL A N 1
ATOM 1035 C CA . VAL A 1 138 ? -7.216 -3.717 5.632 1.00 93.88 138 VAL A CA 1
ATOM 1036 C C . VAL A 1 138 ? -7.622 -5.028 4.967 1.00 93.88 138 VAL A C 1
ATOM 1038 O O . VAL A 1 138 ? -6.961 -6.051 5.130 1.00 93.88 138 VAL A O 1
ATOM 1041 N N . ARG A 1 139 ? -8.738 -5.008 4.234 1.00 93.50 139 ARG A N 1
ATOM 1042 C CA . ARG A 1 139 ? -9.217 -6.149 3.438 1.00 93.50 139 ARG A CA 1
ATOM 1043 C C . ARG A 1 139 ? -8.589 -6.159 2.050 1.00 93.50 139 ARG A C 1
ATOM 1045 O O . ARG A 1 139 ? -8.354 -7.229 1.492 1.00 93.50 139 ARG A O 1
ATOM 1052 N N . HIS A 1 140 ? -8.349 -4.978 1.492 1.00 95.31 140 HIS A N 1
ATOM 1053 C CA . HIS A 1 140 ? -7.770 -4.833 0.168 1.00 95.31 140 HIS A CA 1
ATOM 1054 C C . HIS A 1 140 ? -6.874 -3.601 0.103 1.00 95.31 140 HIS A C 1
ATOM 1056 O O . HIS A 1 140 ? -7.149 -2.579 0.727 1.00 95.31 140 HIS A O 1
ATOM 1062 N N . HIS A 1 141 ? -5.799 -3.689 -0.662 1.00 95.31 141 HIS A N 1
ATOM 1063 C CA . HIS A 1 141 ? -4.903 -2.580 -0.914 1.00 95.31 141 HIS A CA 1
ATOM 1064 C C . HIS A 1 141 ? -4.562 -2.556 -2.398 1.00 95.31 141 HIS A C 1
ATOM 1066 O O . HIS A 1 141 ? -4.010 -3.515 -2.931 1.00 95.31 141 HIS A O 1
ATOM 1072 N N . PHE A 1 142 ? -4.876 -1.444 -3.045 1.00 96.12 142 PHE A N 1
ATOM 1073 C CA . PHE A 1 142 ? -4.577 -1.169 -4.433 1.00 96.12 142 PHE A CA 1
ATOM 1074 C C . PHE A 1 142 ? -3.311 -0.324 -4.599 1.00 96.12 142 PHE A C 1
ATOM 1076 O O . PHE A 1 142 ? -3.124 0.704 -3.947 1.00 96.12 142 PHE A O 1
ATOM 1083 N N . LEU A 1 143 ? -2.460 -0.748 -5.528 1.00 96.00 143 LEU A N 1
ATOM 1084 C CA . LEU A 1 143 ? -1.346 0.017 -6.071 1.00 96.00 143 LEU A CA 1
ATOM 1085 C C . LEU A 1 143 ? -1.550 0.137 -7.587 1.00 96.00 143 LEU A C 1
ATOM 1087 O O . LEU A 1 143 ? -1.092 -0.699 -8.372 1.00 96.00 143 LEU A O 1
ATOM 1091 N N . LEU A 1 144 ? -2.296 1.159 -8.000 1.00 93.69 144 LEU A N 1
ATOM 1092 C CA . LEU A 1 144 ? -2.734 1.323 -9.385 1.00 93.69 144 LEU A CA 1
ATOM 1093 C C . LEU A 1 144 ? -1.755 2.197 -10.165 1.00 93.69 144 LEU A C 1
ATOM 1095 O O . LEU A 1 144 ? -1.543 3.360 -9.835 1.00 93.69 144 LEU A O 1
ATOM 1099 N N . TYR A 1 145 ? -1.179 1.641 -11.229 1.00 92.00 145 TYR A N 1
ATOM 1100 C CA . TYR A 1 145 ? -0.283 2.337 -12.157 1.00 92.00 145 TYR A CA 1
ATOM 1101 C C . TYR A 1 145 ? 0.870 3.072 -11.458 1.00 92.00 145 TYR A C 1
ATOM 1103 O O . TYR A 1 145 ? 1.083 4.266 -11.699 1.00 92.00 145 TYR A O 1
ATOM 1111 N N . PRO A 1 146 ? 1.641 2.382 -10.591 1.00 93.94 146 PRO A N 1
ATOM 1112 C CA . PRO A 1 146 ? 2.774 3.006 -9.930 1.00 93.94 146 PRO A CA 1
ATOM 1113 C C . PRO A 1 146 ? 3.788 3.498 -10.965 1.00 93.94 146 PRO A C 1
ATOM 1115 O O . PRO A 1 146 ? 3.933 2.929 -12.049 1.00 93.94 146 PRO A O 1
ATOM 1118 N N . ASN A 1 147 ? 4.537 4.544 -10.610 1.00 91.88 147 ASN A N 1
ATOM 1119 C CA . ASN A 1 147 ? 5.571 5.069 -11.495 1.00 91.88 147 ASN A CA 1
ATOM 1120 C C . ASN A 1 147 ? 6.601 3.959 -11.821 1.00 91.88 147 ASN A C 1
ATOM 1122 O O . ASN A 1 147 ? 7.195 3.392 -10.897 1.00 91.88 147 ASN A O 1
ATOM 1126 N N . PRO A 1 148 ? 6.817 3.637 -13.110 1.00 87.88 148 PRO A N 1
ATOM 1127 C CA . PRO A 1 148 ? 7.591 2.468 -13.517 1.00 87.88 148 PRO A CA 1
ATOM 1128 C C . PRO A 1 148 ? 9.101 2.615 -13.300 1.00 87.88 148 PRO A C 1
ATOM 1130 O O . PRO A 1 148 ? 9.784 1.614 -13.116 1.00 87.88 148 PRO A O 1
ATOM 1133 N N . TYR A 1 149 ? 9.649 3.837 -13.344 1.00 91.38 149 TYR A N 1
ATOM 1134 C CA . TYR A 1 149 ? 11.100 4.098 -13.319 1.00 91.38 149 TYR A CA 1
ATOM 1135 C C . TYR A 1 149 ? 11.913 3.107 -14.188 1.00 91.38 149 TYR A C 1
ATOM 1137 O O . TYR A 1 149 ? 12.712 2.329 -13.663 1.00 91.38 149 TYR A O 1
ATOM 1145 N N . PRO A 1 150 ? 11.741 3.105 -15.522 1.00 86.81 150 PRO A N 1
ATOM 1146 C CA . PRO A 1 150 ? 12.125 1.980 -16.385 1.00 8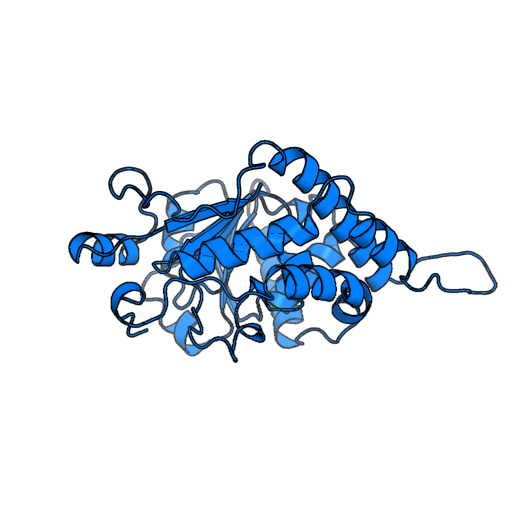6.81 150 PRO A CA 1
ATOM 1147 C C . PRO A 1 150 ? 13.636 1.727 -16.486 1.00 86.81 150 PRO A C 1
ATOM 1149 O O . PRO A 1 150 ? 14.068 0.613 -16.769 1.00 86.81 150 PRO A O 1
ATOM 1152 N N . LYS A 1 151 ? 14.470 2.731 -16.195 1.00 88.19 151 LYS A N 1
ATOM 1153 C CA . LYS A 1 151 ? 15.931 2.575 -16.164 1.00 88.19 151 LYS A CA 1
ATOM 1154 C C . LYS A 1 151 ? 16.345 1.654 -15.009 1.00 88.19 151 LYS A C 1
ATOM 1156 O O . LYS A 1 151 ? 15.996 1.935 -13.866 1.00 88.19 151 LYS A O 1
ATOM 1161 N N . ALA A 1 152 ? 17.146 0.623 -15.293 1.00 87.19 152 ALA A N 1
ATOM 1162 C CA . ALA A 1 152 ? 17.607 -0.360 -14.302 1.00 87.19 152 ALA A CA 1
ATOM 1163 C C . ALA A 1 152 ? 18.273 0.283 -13.068 1.00 87.19 152 ALA A C 1
ATOM 1165 O O . ALA A 1 152 ? 17.964 -0.081 -11.939 1.00 87.19 152 ALA A O 1
ATOM 1166 N N . ALA A 1 153 ? 19.085 1.328 -13.270 1.00 88.88 153 ALA A N 1
ATOM 1167 C CA . ALA A 1 153 ? 19.736 2.080 -12.191 1.00 88.88 153 ALA A CA 1
ATOM 1168 C C . ALA A 1 153 ? 18.764 2.755 -11.196 1.00 88.88 153 ALA A C 1
ATOM 1170 O O . ALA A 1 153 ? 19.194 3.225 -10.148 1.00 88.88 153 ALA A O 1
ATOM 1171 N N . ARG A 1 154 ? 17.461 2.826 -11.511 1.00 90.81 154 ARG A N 1
ATOM 1172 C CA . ARG A 1 154 ? 16.411 3.405 -10.656 1.00 90.81 154 ARG A CA 1
ATOM 1173 C C . ARG A 1 154 ? 15.512 2.344 -10.011 1.00 90.81 154 ARG A C 1
ATOM 1175 O O . ARG A 1 154 ? 14.417 2.681 -9.562 1.00 90.81 154 ARG A O 1
ATOM 1182 N N . LEU A 1 155 ? 15.955 1.083 -9.950 1.00 89.94 155 LEU A N 1
ATOM 1183 C CA . LEU A 1 155 ? 15.221 -0.016 -9.308 1.00 89.94 155 LEU A CA 1
ATOM 1184 C C . LEU A 1 155 ? 14.792 0.328 -7.872 1.00 89.94 155 LEU A C 1
ATOM 1186 O O . LEU A 1 155 ? 13.670 0.035 -7.480 1.00 89.94 155 LEU A O 1
ATOM 1190 N N . ASN A 1 156 ? 15.640 1.029 -7.116 1.00 90.12 156 ASN A N 1
ATOM 1191 C CA . ASN A 1 156 ? 15.364 1.461 -5.741 1.00 90.12 156 ASN A CA 1
ATOM 1192 C C . ASN A 1 156 ? 14.174 2.432 -5.594 1.00 90.12 156 ASN A C 1
ATOM 1194 O O . ASN A 1 156 ? 13.704 2.646 -4.479 1.00 90.12 156 ASN A O 1
ATOM 1198 N N . LEU A 1 157 ? 13.704 3.041 -6.687 1.00 91.81 157 LEU A N 1
ATOM 1199 C CA . LEU A 1 157 ? 12.517 3.901 -6.690 1.00 91.81 157 LEU A CA 1
ATOM 1200 C C . LEU A 1 157 ? 11.230 3.138 -7.024 1.00 91.81 157 LEU A C 1
ATOM 1202 O O . LEU A 1 157 ? 10.138 3.670 -6.831 1.00 91.81 157 LEU A O 1
ATOM 1206 N N . ARG A 1 158 ? 11.338 1.905 -7.534 1.00 95.12 158 ARG A N 1
ATOM 1207 C CA . ARG A 1 158 ? 10.193 1.010 -7.725 1.00 95.12 158 ARG A CA 1
ATOM 1208 C C . ARG A 1 158 ? 9.820 0.411 -6.373 1.00 95.12 158 ARG A C 1
ATOM 1210 O O . ARG A 1 158 ? 10.693 0.148 -5.550 1.00 95.12 158 ARG A O 1
ATOM 1217 N N . TRP A 1 159 ? 8.537 0.140 -6.143 1.00 95.75 159 TRP A N 1
ATOM 1218 C CA . TRP A 1 159 ? 8.084 -0.365 -4.843 1.00 95.75 159 TRP A CA 1
ATOM 1219 C C . TRP A 1 159 ? 8.715 -1.710 -4.467 1.00 95.75 159 TRP A C 1
ATOM 1221 O O . TRP A 1 159 ? 9.068 -1.903 -3.309 1.00 95.75 159 TRP A O 1
ATOM 1231 N N . HIS A 1 160 ? 8.967 -2.582 -5.447 1.00 94.38 160 HIS A N 1
ATOM 1232 C CA . HIS A 1 160 ? 9.670 -3.853 -5.245 1.00 94.38 160 HIS A CA 1
ATOM 1233 C C . HIS A 1 160 ? 11.189 -3.721 -5.019 1.00 94.38 160 HIS A C 1
ATOM 1235 O O . HIS A 1 160 ? 11.846 -4.695 -4.671 1.00 94.38 160 HIS A O 1
ATOM 1241 N N . GLY A 1 161 ? 11.764 -2.530 -5.212 1.00 94.00 161 GLY A N 1
ATOM 1242 C CA . GLY A 1 161 ? 13.144 -2.207 -4.837 1.00 94.00 161 GLY A CA 1
ATOM 1243 C C . GLY A 1 161 ? 13.247 -1.326 -3.588 1.00 94.00 161 GLY A C 1
ATOM 1244 O O . GLY A 1 161 ? 14.354 -0.983 -3.172 1.00 94.00 161 GLY A O 1
ATOM 1245 N N . HIS A 1 162 ? 12.114 -0.934 -2.996 1.00 95.69 162 HIS A N 1
ATOM 1246 C CA . HIS A 1 162 ? 12.057 -0.044 -1.842 1.00 95.69 162 HIS A CA 1
ATOM 1247 C C . HIS A 1 162 ? 12.161 -0.843 -0.526 1.00 95.69 162 HIS A C 1
ATOM 1249 O O . HIS A 1 162 ? 11.532 -1.895 -0.411 1.00 95.69 162 HIS A O 1
ATOM 1255 N N . PRO A 1 163 ? 12.824 -0.328 0.532 1.00 95.38 163 PRO A N 1
ATOM 1256 C CA . PRO A 1 163 ? 12.872 -0.978 1.854 1.00 95.38 163 PRO A CA 1
ATOM 1257 C C . PRO A 1 163 ? 11.507 -1.248 2.514 1.00 95.38 163 PRO A C 1
ATOM 1259 O O . PRO A 1 163 ? 11.421 -1.991 3.482 1.00 95.38 163 PRO A O 1
ATOM 1262 N N . ALA A 1 164 ? 10.438 -0.647 1.988 1.00 95.62 164 ALA A N 1
ATOM 1263 C CA . ALA A 1 164 ? 9.070 -0.810 2.481 1.00 95.62 164 ALA A CA 1
ATOM 1264 C C . ALA A 1 164 ? 8.391 -2.080 1.960 1.00 95.62 164 ALA A C 1
ATOM 1266 O O . ALA A 1 164 ? 7.298 -2.390 2.424 1.00 95.62 164 ALA A O 1
ATOM 1267 N N . LEU A 1 165 ? 8.994 -2.785 0.995 1.00 95.31 165 LEU A N 1
ATOM 1268 C CA . LEU A 1 165 ? 8.386 -3.956 0.370 1.00 95.31 165 LEU A CA 1
ATOM 1269 C C . LEU A 1 165 ? 7.907 -5.006 1.393 1.00 95.31 165 LEU A C 1
ATOM 1271 O O . LEU A 1 165 ? 6.758 -5.427 1.263 1.00 95.31 165 LEU A O 1
ATOM 1275 N N . PRO A 1 166 ? 8.681 -5.383 2.438 1.00 93.88 166 PRO A N 1
ATOM 1276 C CA . PRO A 1 166 ? 8.209 -6.348 3.427 1.00 93.88 166 PRO A CA 1
ATOM 1277 C C . PRO A 1 166 ? 6.977 -5.845 4.169 1.00 93.88 166 PRO A C 1
ATOM 1279 O O . PRO A 1 166 ? 6.031 -6.598 4.342 1.00 93.88 166 PRO A O 1
ATOM 1282 N N . VAL A 1 167 ? 6.953 -4.560 4.544 1.00 95.31 167 VAL A N 1
ATOM 1283 C CA . VAL A 1 167 ? 5.798 -3.951 5.218 1.00 95.31 167 VAL A CA 1
ATOM 1284 C C . VAL A 1 167 ? 4.579 -3.978 4.305 1.00 95.31 167 VAL A C 1
ATOM 1286 O O . VAL A 1 167 ? 3.531 -4.425 4.746 1.00 95.31 167 VAL A O 1
ATOM 1289 N N . LEU A 1 168 ? 4.720 -3.568 3.039 1.00 95.06 168 LEU A N 1
ATOM 1290 C CA . LEU A 1 168 ? 3.641 -3.582 2.048 1.00 95.06 168 LEU A CA 1
ATOM 1291 C C . LEU A 1 168 ? 3.063 -4.993 1.853 1.00 95.06 168 LEU A C 1
ATOM 1293 O O . LEU A 1 168 ? 1.848 -5.167 1.908 1.00 95.06 168 LEU A O 1
ATOM 1297 N N . CYS A 1 169 ? 3.923 -5.997 1.669 1.00 92.00 169 CYS A N 1
ATOM 1298 C CA . CYS A 1 169 ? 3.518 -7.399 1.546 1.00 92.00 169 CYS A CA 1
ATOM 1299 C C . CYS A 1 169 ? 3.015 -7.998 2.870 1.00 92.00 169 CYS A C 1
ATOM 1301 O O . CYS A 1 169 ? 2.300 -8.990 2.848 1.00 92.00 169 CYS A O 1
ATOM 1303 N N . GLY A 1 170 ? 3.385 -7.424 4.015 1.00 89.12 170 GLY A N 1
ATOM 1304 C CA . GLY A 1 170 ? 2.959 -7.835 5.354 1.00 89.12 170 GLY A CA 1
ATOM 1305 C C . GLY A 1 170 ? 1.706 -7.116 5.869 1.00 89.12 170 GLY A C 1
ATOM 1306 O O . GLY A 1 170 ? 1.290 -7.366 7.004 1.00 89.12 170 GLY A O 1
ATOM 1307 N N . LEU A 1 171 ? 1.091 -6.227 5.079 1.00 88.12 171 LEU A N 1
ATOM 1308 C CA . LEU A 1 171 ? -0.222 -5.657 5.409 1.00 88.12 171 LEU A CA 1
ATOM 1309 C C . LEU A 1 171 ? -1.296 -6.762 5.425 1.00 88.12 171 LEU A C 1
ATOM 1311 O O . LEU A 1 171 ? -1.051 -7.881 4.985 1.00 88.12 171 LEU A O 1
ATOM 1315 N N . GLY A 1 172 ? -2.478 -6.504 5.983 1.00 80.88 172 GLY A N 1
ATOM 1316 C CA . GLY A 1 172 ? -3.602 -7.442 5.886 1.00 80.88 172 GLY A CA 1
ATOM 1317 C C . GLY A 1 172 ? -4.236 -7.453 4.491 1.00 80.88 172 GLY A C 1
ATOM 1318 O O . GLY A 1 172 ? -4.023 -6.536 3.695 1.00 80.88 172 GLY A O 1
ATOM 1319 N N . GLY A 1 173 ? -5.028 -8.491 4.209 1.00 89.31 173 GLY A N 1
ATOM 1320 C CA . GLY A 1 173 ? -5.881 -8.558 3.020 1.00 89.31 173 GLY A CA 1
ATOM 1321 C C . GLY A 1 173 ? -5.140 -8.743 1.693 1.00 89.31 173 GLY A C 1
ATOM 1322 O O . GLY A 1 173 ? -3.939 -8.983 1.654 1.00 89.31 173 GLY A O 1
ATOM 1323 N N . THR A 1 174 ? -5.849 -8.614 0.575 1.00 92.06 174 THR A N 1
ATOM 1324 C CA . THR A 1 174 ? -5.247 -8.800 -0.754 1.00 92.06 174 THR A CA 1
ATOM 1325 C C . THR A 1 174 ? -4.511 -7.534 -1.198 1.00 92.06 174 THR A C 1
ATOM 1327 O O . THR A 1 174 ? -5.061 -6.435 -1.125 1.00 92.06 174 THR A O 1
ATOM 1330 N N . LEU A 1 175 ? -3.287 -7.669 -1.705 1.00 93.88 175 LEU A N 1
ATOM 1331 C CA . LEU A 1 175 ? -2.568 -6.600 -2.399 1.00 93.88 175 LEU A CA 1
ATOM 1332 C C . LEU A 1 175 ? -2.784 -6.754 -3.906 1.00 93.88 175 LEU A C 1
ATOM 1334 O O . LEU A 1 175 ? -2.359 -7.747 -4.492 1.00 93.88 175 LEU A O 1
ATOM 1338 N N . GLU A 1 176 ? -3.424 -5.773 -4.532 1.00 93.75 176 GLU A N 1
ATOM 1339 C CA . GLU A 1 176 ? -3.625 -5.722 -5.976 1.00 93.75 176 GLU A CA 1
ATOM 1340 C C . GLU A 1 176 ? -2.796 -4.611 -6.605 1.00 93.75 176 GLU A C 1
ATOM 1342 O O . GLU A 1 176 ? -2.869 -3.445 -6.221 1.00 93.75 176 GLU A O 1
ATOM 1347 N N . ILE A 1 177 ? -2.010 -4.978 -7.608 1.00 94.44 177 ILE A N 1
ATOM 1348 C CA . ILE A 1 177 ? -1.130 -4.069 -8.326 1.00 94.44 177 ILE A CA 1
ATOM 1349 C C . ILE A 1 177 ? -1.521 -4.121 -9.791 1.00 94.44 177 ILE A C 1
ATOM 1351 O O . ILE A 1 177 ? -1.587 -5.198 -10.389 1.00 94.44 177 ILE A O 1
ATOM 1355 N N . ARG A 1 178 ? -1.750 -2.951 -10.382 1.00 92.25 178 ARG A N 1
ATOM 1356 C CA . ARG A 1 178 ? -2.043 -2.828 -11.811 1.00 92.25 178 ARG A CA 1
ATOM 1357 C C . ARG A 1 178 ? -0.993 -1.989 -12.498 1.00 92.25 178 ARG A C 1
ATOM 1359 O O . ARG A 1 178 ? -0.528 -0.993 -11.954 1.00 92.25 178 ARG A O 1
ATOM 1366 N N . SER A 1 179 ? -0.605 -2.392 -13.697 1.00 91.06 179 SER A N 1
ATOM 1367 C CA . SER A 1 179 ? 0.366 -1.657 -14.504 1.00 91.06 179 SER A CA 1
ATOM 1368 C C . SER A 1 179 ? 0.136 -1.927 -15.984 1.00 91.06 179 SER A C 1
ATOM 1370 O O . SER A 1 179 ? -0.357 -2.989 -16.354 1.00 91.06 179 SER A O 1
ATOM 1372 N N . ASN A 1 180 ? 0.523 -0.988 -16.843 1.00 87.12 180 ASN A N 1
ATOM 1373 C CA . ASN A 1 180 ? 0.658 -1.226 -18.281 1.00 87.12 180 ASN A CA 1
ATOM 1374 C C . ASN A 1 180 ? 2.056 -1.764 -18.654 1.00 87.12 180 ASN A C 1
ATOM 1376 O O . ASN A 1 180 ? 2.364 -1.937 -19.830 1.00 87.12 180 ASN A O 1
ATOM 1380 N N . TRP A 1 181 ? 2.914 -2.049 -17.666 1.00 88.56 181 TRP A N 1
ATOM 1381 C CA . TRP A 1 181 ? 4.247 -2.609 -17.876 1.00 88.56 181 TRP A CA 1
ATOM 1382 C C . TRP A 1 181 ? 4.387 -3.976 -17.203 1.00 88.56 181 TRP A C 1
ATOM 1384 O O . TRP A 1 181 ? 4.520 -4.075 -15.983 1.00 88.56 181 TRP A O 1
ATOM 1394 N N . ASN A 1 182 ? 4.379 -5.037 -18.014 1.00 87.62 182 ASN A N 1
ATOM 1395 C CA . ASN A 1 182 ? 4.431 -6.426 -17.546 1.00 87.62 182 ASN A CA 1
ATOM 1396 C C . ASN A 1 182 ? 5.676 -6.705 -16.688 1.00 87.62 182 ASN A C 1
ATOM 1398 O O . ASN A 1 182 ? 5.579 -7.298 -15.614 1.00 87.62 182 ASN A O 1
ATOM 1402 N N . VAL A 1 183 ? 6.835 -6.183 -17.111 1.00 89.56 183 VAL A N 1
ATOM 1403 C CA . VAL A 1 183 ? 8.096 -6.307 -16.364 1.00 89.56 183 VAL A CA 1
ATOM 1404 C C . VAL A 1 183 ? 7.947 -5.821 -14.931 1.00 89.56 183 VAL A C 1
ATOM 1406 O O . VAL A 1 183 ? 8.399 -6.507 -14.026 1.00 89.56 183 VAL A O 1
ATOM 1409 N N . TYR A 1 184 ? 7.268 -4.693 -14.701 1.00 92.50 18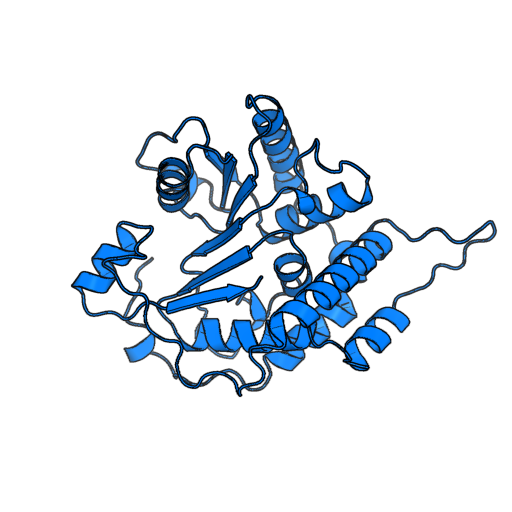4 TYR A N 1
ATOM 1410 C CA . TYR A 1 184 ? 7.101 -4.155 -13.352 1.00 92.50 184 TYR A CA 1
ATOM 1411 C C . TYR A 1 184 ? 6.418 -5.155 -12.417 1.00 92.50 184 TYR A C 1
ATOM 1413 O O . TYR A 1 184 ? 6.841 -5.326 -11.274 1.00 92.50 184 TYR A O 1
ATOM 1421 N N . LEU A 1 185 ? 5.348 -5.800 -12.892 1.00 91.31 185 LEU A N 1
ATOM 1422 C CA . LEU A 1 185 ? 4.591 -6.763 -12.096 1.00 91.31 185 LEU A CA 1
ATOM 1423 C C . LEU A 1 185 ? 5.358 -8.074 -11.919 1.00 91.31 185 LEU A C 1
ATOM 1425 O O . LEU A 1 185 ? 5.331 -8.645 -10.834 1.00 91.31 185 LEU A O 1
ATOM 1429 N N . ASN A 1 186 ? 6.087 -8.521 -12.940 1.00 88.38 186 ASN A N 1
ATOM 1430 C CA . ASN A 1 186 ? 6.959 -9.686 -12.828 1.00 88.38 186 ASN A CA 1
ATOM 1431 C C . ASN A 1 186 ? 8.097 -9.465 -11.829 1.00 88.38 186 ASN A C 1
ATOM 1433 O O . ASN A 1 186 ? 8.329 -10.304 -10.962 1.00 88.38 186 ASN A O 1
ATOM 1437 N N . GLU A 1 187 ? 8.767 -8.316 -11.889 1.00 92.00 187 GLU A N 1
ATOM 1438 C CA . GLU A 1 187 ? 9.765 -7.937 -10.890 1.00 92.00 187 GLU A CA 1
ATOM 1439 C C . GLU A 1 187 ? 9.134 -7.857 -9.493 1.00 92.00 187 GLU A C 1
ATOM 1441 O O . GLU A 1 187 ? 9.686 -8.380 -8.527 1.00 92.00 187 GLU A O 1
ATOM 1446 N N . PHE A 1 188 ? 7.936 -7.281 -9.375 1.00 93.56 188 PHE A N 1
ATOM 1447 C CA . PHE A 1 188 ? 7.233 -7.249 -8.096 1.00 93.56 188 PHE A CA 1
ATOM 1448 C C . PHE A 1 188 ? 6.971 -8.656 -7.551 1.00 93.56 188 PHE A C 1
ATOM 1450 O O . PHE A 1 188 ? 7.267 -8.924 -6.388 1.00 93.56 188 PHE A O 1
ATOM 1457 N N . LEU A 1 189 ? 6.466 -9.567 -8.384 1.00 88.88 189 LEU A N 1
ATOM 1458 C CA . LEU A 1 189 ? 6.215 -10.954 -8.008 1.00 88.88 189 LEU A CA 1
ATOM 1459 C C . LEU A 1 189 ? 7.501 -11.670 -7.576 1.00 88.88 189 LEU A C 1
ATOM 1461 O O . LEU A 1 189 ? 7.487 -12.372 -6.568 1.00 88.88 189 LEU A O 1
ATOM 1465 N N . GLY A 1 190 ? 8.608 -11.484 -8.299 1.00 87.50 190 GLY A N 1
ATOM 1466 C CA . GLY A 1 190 ? 9.909 -12.055 -7.938 1.00 87.50 190 GLY A CA 1
ATOM 1467 C C . GLY A 1 190 ? 10.399 -11.572 -6.572 1.00 87.50 190 GLY A C 1
ATOM 1468 O O . GLY A 1 190 ? 10.749 -12.383 -5.716 1.00 87.50 190 GLY A O 1
ATOM 1469 N N . ALA A 1 191 ? 10.352 -10.259 -6.329 1.00 90.44 191 ALA A N 1
ATOM 1470 C CA . ALA A 1 191 ? 10.748 -9.688 -5.043 1.00 90.44 191 ALA A CA 1
ATOM 1471 C C . ALA A 1 191 ? 9.810 -10.117 -3.904 1.00 90.44 191 ALA A C 1
ATOM 1473 O O . ALA A 1 191 ? 10.277 -10.438 -2.819 1.00 90.44 191 ALA A O 1
ATOM 1474 N N . ALA A 1 192 ? 8.495 -10.169 -4.135 1.00 89.56 192 ALA A N 1
ATOM 1475 C CA . ALA A 1 192 ? 7.535 -10.625 -3.131 1.00 89.56 192 ALA A CA 1
ATOM 1476 C C . ALA A 1 192 ? 7.734 -12.110 -2.784 1.00 89.56 192 ALA A C 1
ATOM 1478 O O . ALA A 1 192 ? 7.732 -12.476 -1.613 1.00 89.56 192 ALA A O 1
ATOM 1479 N N . ARG A 1 193 ? 7.986 -12.970 -3.780 1.00 84.88 193 ARG A N 1
ATOM 1480 C CA . ARG A 1 193 ? 8.269 -14.399 -3.557 1.00 84.88 193 ARG A CA 1
ATOM 1481 C C . ARG A 1 193 ? 9.532 -14.628 -2.738 1.00 84.88 193 ARG A C 1
ATOM 1483 O O . ARG A 1 193 ? 9.546 -15.548 -1.922 1.00 84.88 193 ARG A O 1
ATOM 1490 N N . SER A 1 194 ? 10.565 -13.800 -2.914 1.00 84.75 194 SER A N 1
ATOM 1491 C CA . SER A 1 194 ? 11.779 -13.923 -2.100 1.00 84.75 194 SER A CA 1
ATOM 1492 C C . SER A 1 194 ? 11.531 -13.603 -0.618 1.00 84.75 194 SER A C 1
ATOM 1494 O O . SER A 1 194 ? 12.248 -14.122 0.237 1.00 84.75 194 SER A O 1
ATOM 1496 N N . LEU A 1 195 ? 10.471 -12.843 -0.304 1.00 84.19 195 LEU A N 1
ATOM 1497 C CA . LEU A 1 195 ? 10.023 -12.548 1.062 1.00 84.19 195 LEU A CA 1
ATOM 1498 C C . LEU A 1 195 ? 9.131 -13.634 1.680 1.00 84.19 195 LEU A C 1
ATOM 1500 O O . LEU A 1 195 ? 9.141 -13.798 2.896 1.00 84.19 195 LEU A O 1
ATOM 1504 N N . THR A 1 196 ? 8.337 -14.346 0.872 1.00 73.06 196 THR A N 1
ATOM 1505 C CA . THR A 1 196 ? 7.268 -15.244 1.351 1.00 73.06 196 THR A CA 1
ATOM 1506 C C . THR A 1 196 ? 7.587 -16.740 1.198 1.00 73.06 196 THR A C 1
ATOM 1508 O O . THR A 1 196 ? 6.700 -17.568 1.315 1.00 73.06 196 THR A O 1
ATOM 1511 N N . GLY A 1 197 ? 8.809 -17.170 0.883 1.00 63.25 197 GLY A N 1
ATOM 1512 C CA . GLY A 1 197 ? 9.107 -18.609 0.746 1.00 63.25 197 GLY A CA 1
ATOM 1513 C C . GLY A 1 197 ? 8.958 -19.389 2.069 1.00 63.25 197 GLY A C 1
ATOM 1514 O O . GLY A 1 197 ? 9.612 -19.051 3.050 1.00 63.25 197 GLY A O 1
ATOM 1515 N N . THR A 1 198 ? 8.159 -20.470 2.092 1.00 46.00 198 THR A N 1
ATOM 1516 C CA . THR A 1 198 ? 7.769 -21.260 3.295 1.00 46.00 198 THR A CA 1
ATOM 1517 C C . THR A 1 198 ? 8.879 -22.016 4.034 1.00 46.00 198 THR A C 1
ATOM 1519 O O . THR A 1 198 ? 8.600 -22.723 4.994 1.00 46.00 198 THR A O 1
ATOM 1522 N N . ALA A 1 199 ? 10.126 -21.913 3.606 1.00 47.53 199 ALA A N 1
ATOM 1523 C CA . ALA A 1 199 ? 11.268 -22.562 4.245 1.00 47.53 199 ALA A CA 1
ATOM 1524 C C . ALA A 1 199 ? 12.553 -21.868 3.799 1.00 47.53 199 ALA A C 1
ATOM 1526 O O . ALA A 1 199 ? 13.527 -22.514 3.425 1.00 47.53 199 ALA A O 1
ATOM 1527 N N . ASN A 1 200 ? 12.530 -20.539 3.699 1.00 55.22 200 ASN A N 1
ATOM 1528 C CA . ASN A 1 200 ? 13.752 -19.848 3.354 1.00 55.22 200 ASN A CA 1
ATOM 1529 C C . ASN A 1 200 ? 14.600 -19.773 4.621 1.00 55.22 200 ASN A C 1
ATOM 1531 O O . ASN A 1 200 ? 14.332 -18.937 5.490 1.00 55.22 200 ASN A O 1
ATOM 1535 N N . ASP A 1 201 ? 15.620 -20.628 4.709 1.00 61.94 201 ASP A N 1
ATOM 1536 C CA . ASP A 1 201 ? 16.690 -20.489 5.694 1.00 61.94 201 ASP A CA 1
ATOM 1537 C C . ASP A 1 201 ? 17.141 -19.033 5.748 1.00 61.94 201 ASP A C 1
ATOM 1539 O O . ASP A 1 201 ? 17.354 -18.527 6.830 1.00 61.94 201 ASP A O 1
ATOM 1543 N N . ALA A 1 202 ? 17.154 -18.297 4.627 1.00 61.66 202 ALA A N 1
ATOM 1544 C CA . ALA A 1 202 ? 17.496 -16.877 4.608 1.00 61.66 202 ALA A CA 1
ATOM 1545 C C . ALA A 1 202 ? 16.515 -15.963 5.369 1.00 61.66 202 ALA A C 1
ATOM 1547 O O . ALA A 1 202 ? 16.965 -14.990 5.963 1.00 61.66 202 ALA A O 1
ATOM 1548 N N . VAL A 1 203 ? 15.204 -16.241 5.376 1.00 65.00 203 VAL A N 1
ATOM 1549 C CA . VAL A 1 203 ? 14.212 -15.468 6.155 1.00 65.00 203 VAL A CA 1
ATOM 1550 C C . VAL A 1 203 ? 14.387 -15.770 7.637 1.00 65.00 203 VAL A C 1
ATOM 1552 O O . VAL A 1 203 ? 14.528 -14.847 8.433 1.00 65.00 203 VAL A O 1
ATOM 1555 N N . GLN A 1 204 ? 14.436 -17.053 8.003 1.00 68.69 204 GLN A N 1
ATOM 1556 C CA . GLN A 1 204 ? 14.643 -17.472 9.392 1.00 68.69 204 GLN A CA 1
ATOM 1557 C C . GLN A 1 204 ? 16.004 -17.006 9.921 1.00 68.69 204 GLN A C 1
ATOM 1559 O O . GLN A 1 204 ? 16.090 -16.512 11.038 1.00 68.69 204 GLN A O 1
ATOM 1564 N N . LEU A 1 205 ? 17.044 -17.068 9.093 1.00 70.62 205 LEU A N 1
ATOM 1565 C CA . LEU A 1 205 ? 18.391 -16.581 9.377 1.00 70.62 205 LEU A CA 1
ATOM 1566 C C . LEU A 1 205 ? 18.446 -15.055 9.465 1.00 70.62 205 LEU A C 1
ATOM 1568 O O . LEU A 1 205 ? 19.143 -14.519 10.319 1.00 70.62 205 LEU A O 1
ATOM 1572 N N . ALA A 1 206 ? 17.731 -14.327 8.604 1.00 72.25 206 ALA A N 1
ATOM 1573 C CA . ALA A 1 206 ? 17.634 -12.873 8.711 1.00 72.25 206 ALA A CA 1
ATOM 1574 C C . ALA A 1 206 ? 16.949 -12.477 10.025 1.00 72.25 206 ALA A C 1
ATOM 1576 O O . ALA A 1 206 ? 17.474 -11.644 10.758 1.00 72.25 206 ALA A O 1
ATOM 1577 N N . VAL A 1 207 ? 15.832 -13.133 10.357 1.00 75.25 207 VAL A N 1
ATOM 1578 C CA . VAL A 1 207 ? 15.109 -12.934 11.619 1.00 75.25 207 VAL A CA 1
ATOM 1579 C C . VAL A 1 207 ? 15.976 -13.324 12.819 1.00 75.25 207 VAL A C 1
ATOM 1581 O O . VAL A 1 207 ? 15.996 -12.606 13.815 1.00 75.25 207 VAL A O 1
ATOM 1584 N N . SER A 1 208 ? 16.743 -14.415 12.737 1.00 76.44 208 SER A N 1
ATOM 1585 C CA . SER A 1 208 ? 17.618 -14.863 13.827 1.00 76.44 208 SER A CA 1
ATOM 1586 C C . SER A 1 208 ? 18.801 -13.926 14.074 1.00 76.44 208 SER A C 1
ATOM 1588 O O . SER A 1 208 ? 19.395 -13.982 15.147 1.00 76.44 208 SER A O 1
ATOM 1590 N N . ARG A 1 209 ? 19.169 -13.104 13.082 1.00 82.56 209 ARG A N 1
ATOM 1591 C CA . ARG A 1 209 ? 20.231 -12.088 13.166 1.00 82.56 209 ARG A CA 1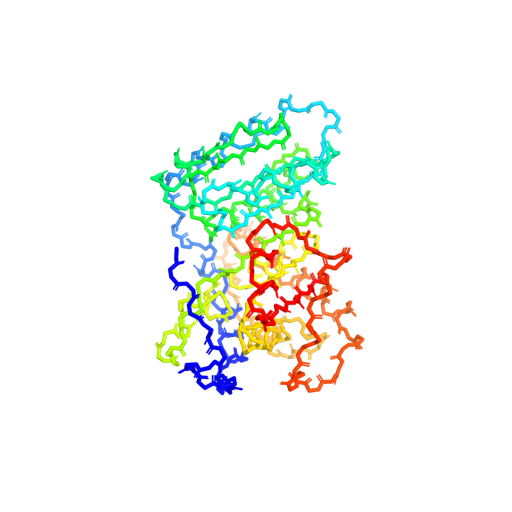
ATOM 1592 C C . ARG A 1 209 ? 19.740 -10.746 13.698 1.00 82.56 209 ARG A C 1
ATOM 1594 O O . ARG A 1 209 ? 20.562 -9.859 13.922 1.00 82.56 209 ARG A O 1
ATOM 1601 N N . TRP A 1 210 ? 18.431 -10.553 13.848 1.00 82.62 210 TRP A N 1
ATOM 1602 C CA . TRP A 1 210 ? 17.918 -9.324 14.436 1.00 82.62 210 TRP A CA 1
ATOM 1603 C C . TRP A 1 210 ? 18.382 -9.202 15.888 1.00 82.62 210 TRP A C 1
ATOM 1605 O O . TRP A 1 210 ? 18.449 -10.219 16.585 1.00 82.62 210 TRP A O 1
ATOM 1615 N N . PRO A 1 211 ? 18.730 -7.982 16.337 1.00 70.44 211 PRO A N 1
ATOM 1616 C CA . PRO A 1 211 ? 19.197 -7.774 17.696 1.00 70.44 211 PRO A CA 1
ATOM 1617 C C . PRO A 1 211 ? 18.158 -8.319 18.678 1.00 70.44 211 PRO A C 1
ATOM 1619 O O . PRO A 1 211 ? 16.984 -7.951 18.628 1.00 70.44 211 PRO A O 1
ATOM 1622 N N . LYS A 1 212 ? 18.605 -9.231 19.544 1.00 64.00 212 LYS A N 1
ATOM 1623 C CA . LYS A 1 212 ? 17.932 -9.523 20.806 1.00 64.00 212 LYS A CA 1
ATOM 1624 C C . LYS A 1 212 ? 18.494 -8.493 21.775 1.00 64.00 212 LYS A C 1
ATOM 1626 O O . LYS A 1 212 ? 19.706 -8.471 21.964 1.00 64.00 212 LYS A O 1
ATOM 1631 N N . GLU A 1 213 ? 17.669 -7.592 22.284 1.00 57.22 213 GLU A N 1
ATOM 1632 C CA . GLU A 1 213 ? 18.143 -6.638 23.287 1.00 57.22 213 GLU A CA 1
ATOM 1633 C C . GLU A 1 213 ? 18.485 -7.412 24.573 1.00 57.22 213 GLU A C 1
ATOM 1635 O O . GLU A 1 213 ? 17.705 -8.251 25.031 1.00 57.22 213 GLU A O 1
ATOM 1640 N N . GLU A 1 214 ? 19.690 -7.188 25.101 1.00 47.81 214 GLU A N 1
ATOM 1641 C CA . GLU A 1 214 ? 20.043 -7.534 26.477 1.00 47.81 214 GLU A CA 1
ATOM 1642 C C . GLU A 1 214 ? 19.636 -6.345 27.350 1.00 47.81 214 GLU A C 1
ATOM 1644 O O . GLU A 1 214 ? 20.229 -5.276 27.239 1.00 47.81 214 GLU A O 1
ATOM 1649 N N . GLU A 1 215 ? 18.639 -6.521 28.215 1.00 47.31 215 GLU A N 1
ATOM 1650 C CA . GLU A 1 215 ? 18.399 -5.604 29.329 1.00 47.31 215 GLU A CA 1
ATOM 1651 C C . GLU A 1 215 ? 18.320 -6.401 30.633 1.00 47.31 215 GLU A C 1
ATOM 1653 O O . GLU A 1 215 ? 17.580 -7.385 30.762 1.00 47.31 215 GLU A O 1
ATOM 1658 N N . GLU A 1 216 ? 19.127 -5.967 31.602 1.00 43.75 216 GLU A N 1
ATOM 1659 C CA . GLU A 1 216 ? 19.025 -6.329 33.010 1.00 43.75 216 GLU A CA 1
ATOM 1660 C C . GLU A 1 216 ? 17.569 -6.137 33.472 1.00 43.75 216 GLU A C 1
ATOM 1662 O O . GLU A 1 216 ? 17.127 -5.016 33.703 1.00 43.75 216 GLU A O 1
ATOM 1667 N N . GLY A 1 217 ? 16.797 -7.224 33.587 1.00 44.75 217 GLY A N 1
ATOM 1668 C CA . GLY A 1 217 ? 15.434 -7.170 34.137 1.00 44.75 217 GLY A CA 1
ATOM 1669 C C . GLY A 1 217 ? 14.317 -7.844 33.336 1.00 44.75 217 GLY A C 1
ATOM 1670 O O . GLY A 1 217 ? 13.186 -7.854 33.813 1.00 44.75 217 GLY A O 1
ATOM 1671 N N . GLY A 1 218 ? 14.603 -8.472 32.192 1.00 47.34 218 GLY A N 1
ATOM 1672 C CA . GLY A 1 218 ? 13.649 -9.347 31.494 1.00 47.34 218 GLY A CA 1
ATOM 1673 C C . GLY A 1 218 ? 13.343 -8.895 30.067 1.00 47.34 218 GLY A C 1
ATOM 1674 O O . GLY A 1 218 ? 12.976 -7.754 29.825 1.00 47.34 218 GLY A O 1
ATOM 1675 N N . ALA A 1 219 ? 13.495 -9.813 29.112 1.00 43.34 219 ALA A N 1
ATOM 1676 C CA . ALA A 1 219 ? 13.441 -9.522 27.682 1.00 43.34 219 ALA A CA 1
ATOM 1677 C C . ALA A 1 219 ? 12.064 -8.996 27.221 1.00 43.34 219 ALA A C 1
ATOM 1679 O O . ALA A 1 219 ? 11.090 -9.752 27.177 1.00 43.34 219 ALA A O 1
ATOM 1680 N N . GLN A 1 220 ? 12.001 -7.730 26.805 1.00 52.38 220 GLN A N 1
ATOM 1681 C CA . GLN A 1 220 ? 10.913 -7.174 25.995 1.00 52.38 220 GLN A CA 1
ATOM 1682 C C . GLN A 1 220 ? 11.492 -6.653 24.675 1.00 52.38 220 GLN A C 1
ATOM 1684 O O . GLN A 1 220 ? 12.518 -5.987 24.664 1.00 52.38 220 GLN A O 1
ATOM 1689 N N . ASP A 1 221 ? 10.863 -6.989 23.546 1.00 62.19 221 ASP A N 1
ATOM 1690 C CA . ASP A 1 221 ? 11.278 -6.469 22.239 1.00 62.19 221 ASP A CA 1
ATOM 1691 C C . ASP A 1 221 ? 10.922 -4.973 22.129 1.00 62.19 221 ASP A C 1
ATOM 1693 O O . ASP A 1 221 ? 9.782 -4.592 22.413 1.00 62.19 221 ASP A O 1
ATOM 1697 N N . SER A 1 222 ? 11.822 -4.137 21.593 1.00 79.62 222 SER A N 1
ATOM 1698 C CA . SER A 1 222 ? 11.441 -2.786 21.156 1.00 79.62 222 SER A CA 1
ATOM 1699 C C . SER A 1 222 ? 10.261 -2.820 20.171 1.00 79.62 222 SER A C 1
ATOM 1701 O O . SER A 1 222 ? 10.092 -3.767 19.394 1.00 79.62 222 SER A O 1
ATOM 1703 N N . ALA A 1 223 ? 9.446 -1.758 20.137 1.00 84.25 223 ALA A N 1
ATOM 1704 C CA . ALA A 1 223 ? 8.261 -1.693 19.270 1.00 84.25 223 ALA A CA 1
ATOM 1705 C C . ALA A 1 223 ? 8.587 -1.947 17.781 1.00 84.25 223 ALA A C 1
ATOM 1707 O O . ALA A 1 223 ? 7.797 -2.553 17.053 1.00 84.25 223 ALA A O 1
ATOM 1708 N N . ALA A 1 224 ? 9.776 -1.531 17.326 1.00 86.38 224 ALA A N 1
ATOM 1709 C CA . ALA A 1 224 ? 10.256 -1.787 15.970 1.00 86.38 224 ALA A CA 1
ATOM 1710 C C . ALA A 1 224 ? 10.582 -3.272 15.733 1.00 86.38 224 ALA A C 1
ATOM 1712 O O . ALA A 1 224 ? 10.220 -3.811 14.684 1.00 86.38 224 ALA A O 1
ATOM 1713 N N . THR A 1 225 ? 11.221 -3.942 16.696 1.00 86.25 225 THR A N 1
ATOM 1714 C CA . THR A 1 225 ? 11.510 -5.382 16.632 1.00 86.25 225 THR A CA 1
ATOM 1715 C C . THR A 1 225 ? 10.223 -6.203 16.697 1.00 86.25 225 THR A C 1
ATOM 1717 O O . THR A 1 225 ? 10.034 -7.101 15.874 1.00 86.25 225 THR A O 1
ATOM 1720 N N . ALA A 1 226 ? 9.281 -5.848 17.575 1.00 88.38 226 ALA A N 1
ATOM 1721 C CA . ALA A 1 226 ? 7.965 -6.481 17.644 1.00 88.38 226 ALA A CA 1
ATOM 1722 C C . ALA A 1 226 ? 7.193 -6.348 16.314 1.00 88.38 226 ALA A C 1
ATOM 1724 O O . ALA A 1 226 ? 6.680 -7.337 15.782 1.00 88.38 226 ALA A O 1
ATOM 1725 N N . ALA A 1 227 ? 7.188 -5.154 15.709 1.00 90.94 227 ALA A N 1
ATOM 1726 C CA . ALA A 1 227 ? 6.600 -4.932 14.387 1.00 90.94 227 ALA A CA 1
ATOM 1727 C C . ALA A 1 227 ? 7.310 -5.739 13.286 1.00 90.94 227 ALA A C 1
ATOM 1729 O O . ALA A 1 227 ? 6.649 -6.295 12.406 1.00 90.94 227 ALA A O 1
ATOM 1730 N N . ALA A 1 228 ? 8.641 -5.859 13.342 1.00 91.12 228 ALA A N 1
ATOM 1731 C CA . ALA A 1 228 ? 9.408 -6.662 12.392 1.00 91.12 228 ALA A CA 1
ATOM 1732 C C . ALA A 1 228 ? 9.030 -8.149 12.479 1.00 91.12 228 ALA A C 1
ATOM 1734 O O . ALA A 1 228 ? 8.785 -8.780 11.448 1.00 91.12 228 ALA A O 1
ATOM 1735 N N . ARG A 1 229 ? 8.912 -8.696 13.697 1.00 89.31 229 ARG A N 1
ATOM 1736 C CA . ARG A 1 229 ? 8.472 -10.081 13.932 1.00 89.31 229 ARG A CA 1
ATOM 1737 C C . ARG A 1 229 ? 7.041 -10.314 13.454 1.00 89.31 229 ARG A C 1
ATOM 1739 O O . ARG A 1 229 ? 6.791 -11.309 12.773 1.00 89.31 229 ARG A O 1
ATOM 1746 N N . LEU A 1 230 ? 6.117 -9.394 13.745 1.00 90.44 230 LEU A N 1
ATOM 1747 C CA . LEU A 1 230 ? 4.736 -9.470 13.257 1.00 90.44 230 LEU A CA 1
ATOM 1748 C C . LEU A 1 230 ? 4.689 -9.490 11.722 1.00 90.44 230 LEU A C 1
ATOM 1750 O O . LEU A 1 230 ? 4.006 -10.325 11.130 1.00 90.44 230 LEU A O 1
ATOM 1754 N N . CYS A 1 231 ? 5.448 -8.606 11.075 1.00 91.94 231 CYS A N 1
ATOM 1755 C CA . CYS A 1 231 ? 5.563 -8.557 9.621 1.00 91.94 231 CYS A CA 1
ATOM 1756 C C . CYS A 1 231 ? 6.110 -9.876 9.048 1.00 91.94 231 CYS A C 1
ATOM 1758 O O . CYS A 1 231 ? 5.484 -10.467 8.170 1.00 91.94 231 CYS A O 1
ATOM 1760 N N . ALA A 1 232 ? 7.220 -10.394 9.585 1.00 88.56 232 ALA A N 1
ATOM 1761 C CA . ALA A 1 232 ? 7.809 -11.662 9.143 1.00 88.56 232 ALA A CA 1
ATOM 1762 C C . ALA A 1 232 ? 6.864 -12.862 9.331 1.00 88.56 232 ALA A C 1
ATOM 1764 O O . ALA A 1 232 ? 6.776 -13.727 8.454 1.00 88.56 232 ALA A O 1
ATOM 1765 N N . SER A 1 233 ? 6.114 -12.894 10.436 1.00 86.56 233 SER A N 1
ATOM 1766 C CA . SER A 1 233 ? 5.064 -13.890 10.681 1.00 86.56 233 SER A CA 1
ATOM 1767 C C . SER A 1 233 ? 3.983 -13.849 9.594 1.00 86.56 233 SER A C 1
ATOM 1769 O O . SER A 1 233 ? 3.661 -14.878 8.994 1.00 86.56 233 SER A O 1
ATOM 1771 N N . ARG A 1 234 ? 3.488 -12.654 9.245 1.00 88.75 234 ARG A N 1
ATOM 1772 C CA . ARG A 1 234 ? 2.498 -12.479 8.168 1.00 88.75 234 ARG A CA 1
ATOM 1773 C C . ARG A 1 234 ? 3.032 -12.884 6.800 1.00 88.75 234 ARG A C 1
ATOM 1775 O O . ARG A 1 234 ? 2.329 -13.561 6.054 1.00 88.75 234 ARG A O 1
ATOM 1782 N N . LEU A 1 235 ? 4.271 -12.515 6.481 1.00 87.31 235 LEU A N 1
ATOM 1783 C CA . LEU A 1 235 ? 4.927 -12.915 5.232 1.00 87.31 235 LEU A CA 1
ATOM 1784 C C . LEU A 1 235 ? 5.057 -14.440 5.129 1.00 87.31 235 LEU A C 1
ATOM 1786 O O . LEU A 1 235 ? 4.780 -15.011 4.074 1.00 87.31 235 LEU A O 1
ATOM 1790 N N . SER A 1 236 ? 5.403 -15.104 6.235 1.00 82.00 236 SER A N 1
ATOM 1791 C CA . SER A 1 236 ? 5.492 -16.567 6.303 1.00 82.00 236 SER A CA 1
ATOM 1792 C C . SER A 1 236 ? 4.125 -17.222 6.078 1.00 82.00 236 SER A C 1
ATOM 1794 O O . SER A 1 236 ? 4.012 -18.155 5.283 1.00 82.00 236 SER A O 1
ATOM 1796 N N . ALA A 1 237 ? 3.068 -16.695 6.709 1.00 80.56 237 ALA A N 1
ATOM 1797 C CA . ALA A 1 237 ? 1.698 -17.177 6.528 1.00 80.56 237 ALA A CA 1
ATOM 1798 C C . ALA A 1 237 ? 1.201 -17.010 5.078 1.00 80.56 237 ALA A C 1
ATOM 1800 O O . ALA A 1 237 ? 0.629 -17.939 4.507 1.00 80.56 237 ALA A O 1
ATOM 1801 N N . ARG A 1 238 ? 1.481 -15.865 4.440 1.00 78.75 238 ARG A N 1
ATOM 1802 C CA . ARG A 1 238 ? 1.176 -15.626 3.015 1.00 78.75 238 ARG A CA 1
ATOM 1803 C C . ARG A 1 238 ? 1.951 -16.555 2.088 1.00 78.75 238 ARG A C 1
ATOM 1805 O O . ARG A 1 238 ? 1.435 -16.992 1.064 1.00 78.75 238 ARG A O 1
ATOM 1812 N N . GLY A 1 239 ? 3.176 -16.901 2.462 1.00 70.19 239 GLY A N 1
ATOM 1813 C CA . GLY A 1 239 ? 3.988 -17.885 1.764 1.00 70.19 239 GLY A CA 1
ATOM 1814 C C . GLY A 1 239 ? 3.315 -19.224 1.549 1.00 70.19 239 GLY A C 1
ATOM 1815 O O . GLY A 1 239 ? 3.351 -19.782 0.450 1.00 70.19 239 GLY A O 1
ATOM 1816 N N . VAL A 1 240 ? 2.656 -19.709 2.599 1.00 54.16 240 VAL A N 1
ATOM 1817 C CA . VAL A 1 240 ? 1.867 -20.942 2.554 1.00 54.16 240 VAL A CA 1
ATOM 1818 C C . VAL A 1 240 ? 0.739 -20.811 1.529 1.00 54.16 240 VAL A C 1
ATOM 1820 O O . VAL A 1 240 ? 0.547 -21.724 0.729 1.00 54.16 240 VAL A O 1
ATOM 1823 N N . ALA A 1 241 ? 0.067 -19.657 1.473 1.00 54.16 241 ALA A N 1
ATOM 1824 C CA . ALA A 1 241 ? -0.989 -19.379 0.496 1.00 54.16 241 ALA A CA 1
ATOM 1825 C C . ALA A 1 241 ? -0.469 -19.240 -0.953 1.00 54.16 241 ALA A C 1
ATOM 1827 O O . ALA A 1 241 ? -1.160 -19.605 -1.903 1.00 54.16 241 ALA A O 1
ATOM 1828 N N . MET A 1 242 ? 0.768 -18.768 -1.144 1.00 58.81 242 MET A N 1
ATOM 1829 C CA . MET A 1 242 ? 1.382 -18.542 -2.462 1.00 58.81 242 MET A CA 1
ATOM 1830 C C . MET A 1 242 ? 1.995 -19.797 -3.112 1.00 58.81 242 MET A C 1
ATOM 1832 O O . MET A 1 242 ? 2.316 -19.776 -4.305 1.00 58.81 242 MET A O 1
ATOM 1836 N N . ASN A 1 243 ? 2.126 -20.911 -2.380 1.00 51.53 243 ASN A N 1
ATOM 1837 C CA . ASN A 1 243 ? 2.752 -22.154 -2.863 1.00 51.53 243 ASN A CA 1
ATOM 1838 C C . ASN A 1 243 ? 2.023 -22.840 -4.041 1.00 51.53 243 ASN A C 1
ATOM 1840 O O . ASN A 1 243 ? 2.602 -23.726 -4.668 1.00 51.53 243 ASN A O 1
ATOM 1844 N N . GLY A 1 244 ? 0.813 -22.403 -4.410 1.00 45.84 244 GLY A N 1
ATOM 1845 C CA . GLY A 1 244 ? 0.139 -22.835 -5.644 1.00 45.84 244 GLY A CA 1
ATOM 1846 C C . GLY A 1 244 ? 0.765 -22.292 -6.941 1.00 45.84 244 GLY A C 1
ATOM 1847 O O . GLY A 1 244 ? 0.436 -22.768 -8.021 1.00 45.84 244 GLY A O 1
ATOM 1848 N N . HIS A 1 245 ? 1.683 -21.319 -6.858 1.00 47.09 245 HIS A N 1
ATOM 1849 C CA . HIS A 1 245 ? 2.267 -20.623 -8.014 1.00 47.09 245 HIS A CA 1
ATOM 1850 C C . HIS A 1 245 ? 3.772 -20.908 -8.191 1.00 47.09 245 HIS A C 1
ATOM 1852 O O . HIS A 1 245 ? 4.517 -20.032 -8.626 1.00 47.09 245 HIS A O 1
ATOM 1858 N N . ARG A 1 246 ? 4.246 -22.126 -7.886 1.00 44.69 246 ARG A N 1
ATOM 1859 C CA . ARG A 1 246 ? 5.661 -22.567 -8.019 1.00 44.69 246 ARG A CA 1
ATOM 1860 C C . ARG A 1 246 ? 6.244 -22.557 -9.452 1.00 44.69 246 ARG A C 1
ATOM 1862 O O . ARG A 1 246 ? 7.305 -23.126 -9.689 1.00 44.69 246 ARG A O 1
ATOM 1869 N N . GLY A 1 247 ? 5.591 -21.913 -10.418 1.00 43.41 247 GLY A N 1
ATOM 1870 C CA . GLY A 1 247 ? 6.167 -21.663 -11.740 1.00 43.41 247 GLY A CA 1
ATOM 1871 C C . GLY A 1 247 ? 7.235 -20.566 -11.698 1.00 43.41 247 GLY A C 1
ATOM 1872 O O . GLY A 1 247 ? 7.160 -19.654 -10.867 1.00 43.41 247 GLY A O 1
ATOM 1873 N N . ARG A 1 248 ? 8.209 -20.632 -12.622 1.00 49.19 248 ARG A N 1
ATOM 1874 C CA . ARG A 1 248 ? 9.116 -19.522 -12.998 1.00 49.19 248 ARG A CA 1
ATOM 1875 C C . ARG A 1 248 ? 8.372 -18.176 -13.003 1.00 49.19 248 ARG A C 1
ATOM 1877 O O . ARG A 1 248 ? 7.156 -18.153 -13.193 1.00 49.19 248 ARG A O 1
ATOM 1884 N N . LEU A 1 249 ? 9.100 -17.061 -12.835 1.00 54.47 249 LEU A N 1
ATOM 1885 C CA . LEU A 1 249 ? 8.605 -15.737 -13.249 1.00 54.47 249 LEU A CA 1
ATOM 1886 C C . LEU A 1 249 ? 7.835 -15.911 -14.561 1.00 54.47 249 LEU A C 1
ATOM 1888 O O . LEU A 1 249 ? 8.387 -16.468 -15.515 1.00 54.47 249 LEU A O 1
ATOM 1892 N N . LEU A 1 250 ? 6.550 -15.554 -14.564 1.00 55.44 250 LEU A N 1
ATOM 1893 C CA . LEU A 1 250 ? 5.733 -15.719 -15.756 1.00 55.44 250 LEU A CA 1
ATOM 1894 C C . LEU A 1 250 ? 6.378 -14.843 -16.823 1.00 55.44 250 LEU A C 1
ATOM 1896 O O . LEU A 1 250 ? 6.546 -13.648 -16.617 1.00 55.44 250 LEU A O 1
ATOM 1900 N N . THR A 1 251 ? 6.785 -15.412 -17.954 1.00 57.66 251 THR A N 1
ATOM 1901 C CA . THR A 1 251 ? 7.345 -14.606 -19.049 1.00 57.66 251 THR A CA 1
ATOM 1902 C C . THR A 1 251 ? 6.360 -13.523 -19.488 1.00 57.66 251 THR A C 1
ATOM 1904 O O . THR A 1 251 ? 6.783 -12.450 -19.906 1.00 57.66 251 THR A O 1
ATOM 1907 N N . GLU A 1 252 ? 5.058 -13.765 -19.302 1.00 65.88 252 GLU A N 1
ATOM 1908 C CA . GLU A 1 252 ? 4.007 -12.784 -19.520 1.00 65.88 252 GLU A CA 1
ATOM 1909 C C . GLU A 1 252 ? 2.815 -13.038 -18.576 1.00 65.88 252 GLU A C 1
ATOM 1911 O O . GLU A 1 252 ? 2.229 -14.121 -18.587 1.00 65.88 252 GLU A O 1
ATOM 1916 N N . LEU A 1 253 ? 2.440 -12.056 -17.745 1.00 74.62 253 LEU A N 1
ATOM 1917 C CA . LEU A 1 253 ? 1.134 -12.074 -17.069 1.00 74.62 253 LEU A CA 1
ATOM 1918 C C . LEU A 1 253 ? -0.009 -11.949 -18.095 1.00 74.62 253 LEU A C 1
ATOM 1920 O O . LEU A 1 253 ? 0.136 -11.182 -19.052 1.00 74.62 253 LEU A O 1
ATOM 1924 N N . PRO A 1 254 ? -1.153 -12.633 -17.899 1.00 74.62 254 PRO A N 1
ATOM 1925 C CA . PRO A 1 254 ? -2.302 -12.467 -18.778 1.00 74.62 254 PRO A CA 1
ATOM 1926 C C . PRO A 1 254 ? -2.822 -11.020 -18.710 1.00 74.62 254 PRO A C 1
ATOM 1928 O O . PRO A 1 254 ? -2.841 -10.423 -17.626 1.00 74.62 254 PRO A O 1
ATOM 1931 N N . PRO A 1 255 ? -3.240 -10.433 -19.846 1.00 77.56 255 PRO A N 1
ATOM 1932 C CA . PRO A 1 255 ? -3.789 -9.088 -19.857 1.00 77.56 255 PRO A CA 1
ATOM 1933 C C . PRO A 1 255 ? -5.143 -9.042 -19.140 1.00 77.56 255 PRO A C 1
ATOM 1935 O O . PRO A 1 255 ? -5.933 -9.987 -19.186 1.00 77.56 255 PRO A O 1
ATOM 1938 N N . LEU A 1 256 ? -5.414 -7.910 -18.498 1.00 77.75 256 LEU A N 1
ATOM 1939 C CA . LEU A 1 256 ? -6.679 -7.605 -17.849 1.00 77.75 256 LEU A CA 1
ATOM 1940 C C . LEU A 1 256 ? -7.800 -7.521 -18.893 1.00 77.75 256 LEU A C 1
ATOM 1942 O O . LEU A 1 256 ? -7.668 -6.819 -19.899 1.00 77.75 256 LEU A O 1
ATOM 1946 N N . ARG A 1 257 ? -8.907 -8.230 -18.648 1.00 70.44 257 ARG A N 1
ATOM 1947 C CA . ARG A 1 257 ? -10.087 -8.196 -19.518 1.00 70.44 257 ARG A CA 1
ATOM 1948 C C . ARG A 1 257 ? -10.905 -6.950 -19.202 1.00 70.44 257 ARG A C 1
ATOM 1950 O O . ARG A 1 257 ? -11.329 -6.747 -18.072 1.00 70.44 257 ARG A O 1
ATOM 1957 N N . HIS A 1 258 ? -11.113 -6.097 -20.197 1.00 65.06 258 HIS A N 1
ATOM 1958 C CA . HIS A 1 258 ? -11.766 -4.804 -19.992 1.00 65.06 258 HIS A CA 1
ATOM 1959 C C . HIS A 1 258 ? -13.239 -4.924 -19.563 1.00 65.06 258 HIS A C 1
ATOM 1961 O O . HIS A 1 258 ? -13.706 -4.108 -18.775 1.00 65.06 258 HIS A O 1
ATOM 1967 N N . GLU A 1 259 ? -13.958 -5.919 -20.082 1.00 60.06 259 GLU A N 1
ATOM 1968 C CA . GLU A 1 259 ? -15.408 -6.081 -19.895 1.00 60.06 259 GLU A CA 1
ATOM 1969 C C . GLU A 1 259 ? -15.788 -6.493 -18.463 1.00 60.06 259 GLU A C 1
ATOM 1971 O O . GLU A 1 259 ? -16.855 -6.106 -17.995 1.00 60.06 259 GLU A O 1
ATOM 1976 N N . ASP A 1 260 ? -14.876 -7.161 -17.745 1.00 54.44 260 ASP A N 1
ATOM 1977 C CA . ASP A 1 260 ? -15.136 -7.716 -16.410 1.00 54.44 260 ASP A CA 1
ATOM 1978 C C . ASP A 1 260 ? -14.350 -7.016 -15.280 1.00 54.44 260 ASP A C 1
ATOM 1980 O O . ASP A 1 260 ? -14.785 -7.026 -14.132 1.00 54.44 260 ASP A O 1
ATOM 1984 N N . ASP A 1 261 ? -13.192 -6.405 -15.577 1.00 61.47 261 ASP A N 1
ATOM 1985 C CA . ASP A 1 261 ? -12.210 -6.024 -14.546 1.00 61.47 261 ASP A CA 1
ATOM 1986 C C . ASP A 1 261 ? -11.799 -4.534 -14.545 1.00 61.47 261 ASP A C 1
ATOM 1988 O O . ASP A 1 261 ? -10.974 -4.137 -13.715 1.00 61.47 261 ASP A O 1
ATOM 1992 N N . ALA A 1 262 ? -12.299 -3.684 -15.454 1.00 61.00 262 ALA A N 1
ATOM 1993 C CA . ALA A 1 262 ? -11.893 -2.273 -15.514 1.00 61.00 262 ALA A CA 1
ATOM 1994 C C . ALA A 1 262 ? -12.417 -1.473 -14.300 1.00 61.00 262 ALA A C 1
ATOM 1996 O O . ALA A 1 262 ? -13.614 -1.242 -14.153 1.00 61.00 262 ALA A O 1
ATOM 1997 N N . LEU A 1 263 ? -11.506 -0.996 -13.448 1.00 65.56 263 LEU A N 1
ATOM 1998 C CA . LEU A 1 263 ? -11.803 -0.224 -12.236 1.00 65.56 263 LEU A CA 1
ATOM 1999 C C . LEU A 1 263 ? -11.863 1.288 -12.495 1.00 65.56 263 LEU A C 1
ATOM 2001 O O . LEU A 1 263 ? -12.456 2.036 -11.719 1.00 65.56 263 LEU A O 1
ATOM 2005 N N . THR A 1 264 ? -11.227 1.782 -13.561 1.00 65.44 264 THR A N 1
ATOM 2006 C CA . THR A 1 264 ? -11.053 3.219 -13.792 1.00 65.44 264 THR A CA 1
ATOM 2007 C C . THR A 1 264 ? -11.312 3.634 -15.242 1.00 65.44 264 THR A C 1
ATOM 2009 O O . THR A 1 264 ? -11.024 2.929 -16.206 1.00 65.44 264 THR A O 1
ATOM 2012 N N . LEU A 1 265 ? -11.778 4.873 -15.426 1.00 68.06 265 LEU A N 1
ATOM 2013 C CA . LEU A 1 265 ? -11.893 5.497 -16.754 1.00 68.06 265 LEU A CA 1
ATOM 2014 C C . LEU A 1 265 ? -10.531 5.654 -17.459 1.00 68.06 265 LEU A C 1
ATOM 2016 O O . LEU A 1 265 ? -10.477 5.781 -18.681 1.00 68.06 265 LEU A O 1
ATOM 2020 N N . PHE A 1 266 ? -9.437 5.648 -16.690 1.00 69.56 266 PHE A N 1
ATOM 2021 C CA . PHE A 1 266 ? -8.076 5.577 -17.215 1.00 69.56 266 PHE A CA 1
ATOM 2022 C C . PHE A 1 266 ? -7.847 4.244 -17.937 1.00 69.56 266 PHE A C 1
ATOM 2024 O O . PHE A 1 266 ? -7.445 4.248 -19.094 1.00 69.56 266 PHE A O 1
ATOM 2031 N N . GLU A 1 267 ? -8.195 3.121 -17.313 1.00 76.31 267 GLU A N 1
ATOM 2032 C CA . GLU A 1 267 ? -8.066 1.787 -17.914 1.00 76.31 267 GLU A CA 1
ATOM 2033 C C . GLU A 1 267 ? -8.882 1.650 -19.194 1.00 76.31 267 GLU A C 1
ATOM 2035 O O . GLU A 1 267 ? -8.376 1.146 -20.195 1.00 76.31 267 GLU A O 1
ATOM 2040 N N . ARG A 1 268 ? -10.103 2.200 -19.201 1.00 73.25 268 ARG A N 1
ATOM 2041 C CA . ARG A 1 268 ? -10.942 2.262 -20.404 1.00 73.25 268 ARG A CA 1
ATOM 2042 C C . ARG A 1 268 ? -10.263 3.013 -21.545 1.00 73.25 268 ARG A C 1
ATOM 2044 O O . ARG A 1 268 ? -10.277 2.546 -22.678 1.00 73.25 268 ARG A O 1
ATOM 2051 N N . LYS A 1 269 ? -9.639 4.160 -21.257 1.00 74.94 269 LYS A N 1
ATOM 2052 C CA . LYS A 1 269 ? -8.897 4.929 -22.266 1.00 74.94 269 LYS A CA 1
ATOM 2053 C C . LYS A 1 269 ? -7.734 4.117 -22.845 1.00 74.94 269 LYS A C 1
ATOM 2055 O O . LYS A 1 269 ? -7.590 4.079 -24.059 1.00 74.94 269 LYS A O 1
ATOM 2060 N N . PHE A 1 270 ? -6.939 3.469 -21.996 1.00 72.81 270 PHE A N 1
ATOM 2061 C CA . PHE A 1 270 ? -5.793 2.664 -22.431 1.00 72.81 270 PHE A CA 1
ATOM 2062 C C . PHE A 1 270 ? -6.219 1.454 -23.261 1.00 72.81 270 PHE A C 1
ATOM 2064 O O . PHE A 1 270 ? -5.636 1.187 -24.309 1.00 72.81 270 PHE A O 1
ATOM 2071 N N . HIS A 1 271 ? -7.287 0.777 -22.841 1.00 71.00 271 HIS A N 1
ATOM 2072 C CA . HIS A 1 271 ? -7.860 -0.326 -23.598 1.00 71.00 271 HIS A CA 1
ATOM 2073 C C . HIS A 1 271 ? -8.322 0.113 -24.995 1.00 71.00 271 HIS A C 1
ATOM 2075 O O . HIS A 1 271 ? -7.967 -0.524 -25.983 1.00 71.00 271 HIS A O 1
ATOM 2081 N N . LEU A 1 272 ? -9.032 1.244 -25.103 1.00 77.19 272 LEU A N 1
ATOM 2082 C CA . LEU A 1 272 ? -9.455 1.809 -26.394 1.00 77.19 272 LEU A CA 1
ATOM 2083 C C . LEU A 1 272 ? -8.275 2.200 -27.300 1.00 77.19 272 LEU A C 1
ATOM 2085 O O . LEU A 1 272 ? -8.436 2.280 -28.514 1.00 77.19 272 LEU A O 1
ATOM 2089 N N . GLN A 1 273 ? -7.094 2.438 -26.727 1.00 78.81 273 GLN A N 1
ATOM 2090 C CA . GLN A 1 273 ? -5.855 2.712 -27.462 1.00 78.81 273 GLN A CA 1
ATOM 2091 C C . GLN A 1 273 ? -5.086 1.433 -27.843 1.00 78.81 273 GLN A C 1
ATOM 2093 O O . GLN A 1 273 ? -3.989 1.524 -28.390 1.00 78.81 273 GLN A O 1
ATOM 2098 N N . GLY A 1 274 ? -5.638 0.246 -27.563 1.00 74.62 274 GLY A N 1
ATOM 2099 C CA . GLY A 1 274 ? -5.000 -1.043 -27.833 1.00 74.62 274 GLY A CA 1
ATOM 2100 C C . GLY A 1 274 ? -3.860 -1.389 -26.870 1.00 74.62 274 GLY A C 1
ATOM 2101 O O . GLY A 1 274 ? -3.111 -2.334 -27.122 1.00 74.62 274 GLY A O 1
ATOM 2102 N N . GLU A 1 275 ? -3.695 -0.644 -25.771 1.00 78.00 275 GLU A N 1
ATOM 2103 C CA . GLU A 1 275 ? -2.668 -0.947 -24.778 1.00 78.00 275 GLU A CA 1
ATOM 2104 C C . GLU A 1 275 ? -3.089 -2.108 -23.872 1.00 78.00 275 GLU A C 1
ATOM 2106 O O . GLU A 1 275 ? -4.234 -2.216 -23.425 1.00 78.00 275 GLU A O 1
ATOM 2111 N N . ARG A 1 276 ? -2.121 -2.978 -23.564 1.00 84.12 276 ARG A N 1
ATOM 2112 C CA . ARG A 1 276 ? -2.314 -4.097 -22.642 1.00 84.12 276 ARG A CA 1
ATOM 2113 C C . ARG A 1 276 ? -2.077 -3.644 -21.209 1.00 84.12 276 ARG A C 1
ATOM 2115 O O . ARG A 1 276 ? -1.052 -3.045 -20.888 1.00 84.12 276 ARG A O 1
ATOM 2122 N N . LEU A 1 277 ? -3.028 -3.979 -20.350 1.00 86.62 277 LEU A N 1
ATOM 2123 C CA . LEU A 1 277 ? -2.977 -3.734 -18.917 1.00 86.62 277 LEU A CA 1
ATOM 2124 C C . LEU A 1 277 ? -2.832 -5.069 -18.205 1.00 86.62 277 LEU A C 1
ATOM 2126 O O . LEU A 1 277 ? -3.344 -6.076 -18.679 1.00 86.62 277 LEU A O 1
ATOM 2130 N N . TYR A 1 278 ? -2.154 -5.079 -17.069 1.00 87.88 278 TYR A N 1
ATOM 2131 C CA . TYR A 1 278 ? -1.871 -6.291 -16.315 1.00 87.88 278 TYR A CA 1
ATOM 2132 C C . TYR A 1 278 ? -2.276 -6.100 -14.857 1.00 87.88 278 TYR A C 1
ATOM 2134 O O . TYR A 1 278 ? -2.201 -4.987 -14.324 1.00 87.88 278 TYR A O 1
ATOM 2142 N N . ARG A 1 279 ? -2.666 -7.201 -14.211 1.00 89.38 279 ARG A N 1
ATOM 2143 C CA . ARG A 1 279 ? -3.006 -7.272 -12.788 1.00 89.38 279 ARG A CA 1
ATOM 2144 C C . ARG A 1 279 ? -2.150 -8.336 -12.115 1.00 89.38 279 ARG A C 1
ATOM 2146 O O . ARG A 1 279 ? -2.010 -9.441 -12.629 1.00 89.38 279 ARG A O 1
ATOM 2153 N N . LEU A 1 280 ? -1.626 -7.998 -10.945 1.00 89.50 280 LEU A N 1
ATOM 2154 C CA . LEU A 1 280 ? -1.017 -8.926 -10.003 1.00 89.50 280 LEU A CA 1
ATOM 2155 C C . LEU A 1 280 ? -1.795 -8.844 -8.690 1.00 89.50 280 LEU A C 1
ATOM 2157 O O . LEU A 1 280 ? -1.933 -7.757 -8.136 1.00 89.50 280 LEU A O 1
ATOM 2161 N N . GLN A 1 281 ? -2.278 -9.981 -8.196 1.00 89.12 281 GLN A N 1
ATOM 2162 C CA . GLN A 1 281 ? -2.887 -10.096 -6.873 1.00 89.12 281 GLN A CA 1
ATOM 2163 C C . GLN A 1 281 ? -2.007 -10.974 -5.986 1.00 89.12 281 GLN A C 1
ATOM 2165 O O . GLN A 1 281 ? -1.612 -12.069 -6.385 1.00 89.12 281 GLN A O 1
ATOM 2170 N N . LEU A 1 282 ? -1.695 -10.478 -4.791 1.00 86.88 282 LEU A N 1
ATOM 2171 C CA . LEU A 1 282 ? -0.986 -11.205 -3.747 1.00 86.88 282 LEU A CA 1
ATOM 2172 C C . LEU A 1 282 ? -1.930 -11.352 -2.536 1.00 86.88 282 LEU A C 1
ATOM 2174 O O . LEU A 1 282 ? -2.368 -10.326 -2.004 1.00 86.88 282 LEU A O 1
ATOM 2178 N N . PRO A 1 283 ? -2.273 -12.585 -2.121 1.00 78.50 283 PRO A N 1
ATOM 2179 C CA . PRO A 1 283 ? -3.118 -12.859 -0.964 1.00 78.50 283 PRO A CA 1
ATOM 2180 C C . PRO A 1 283 ? -2.425 -12.458 0.334 1.00 78.50 283 PRO A C 1
ATOM 2182 O O . PRO A 1 283 ? -1.174 -12.547 0.394 1.00 78.50 283 PRO A O 1
#

Organism: NCBI:txid1460289

Foldseek 3Di:
DPDDLCVVPFDLDAQPCLQVLLLVLLLCQLVLLPDDFDVLQVVLQVVVFVLQLPDPPSAFEEEEEQCQCCQLQQLVCVVCVRYQYEYEDQDPVRVVNNPDDHDSSYDYTNHDVLSSLSVQLLCVLVVVDSPTNHLQRHAEYEDEAPDQCRDSVCCCVQCSNDSSLLSLLLGDHKYKYKHLRQNSLLSNVSSLLSLQALDPPSSVVSLVPPDQDDDDPDGDDDSSNSSSVSSSVSSPVLSVVCVVPPDDSDSGADFDDCVPDDSGPVVVVCVVVVGTMHMDMRD

pLDDT: mean 83.75, std 14.98, range [36.03, 98.5]

Radius of gyration: 18.85 Å; chains: 1; bounding box: 42×43×62 Å

Secondary structure (DSSP, 8-state):
-----HHHHS-----TTHHHHHHHHHHTHHHHHHSPP-HHHHHHHHHHHHHHHTSTT-PPEEEEET-TTTHHHHHHHHH-TTSEEEEEES-HHHHHT--SPPPTTEEEEE--HHHHHHHHHHHHHTT-TTTSS-GGGEEEEEEES-----SGGGGGGSGGGSTTHHHHHTSSSEEEEEES-HHHHHHHHHHHHHHH-TT-HHHHHHHHTS-----TT-----HHHHHHHHHHHHHHHHHHHHGGG-S-S-SSPPBPPHHHH--SHHHHHHHHTT---EEEEE-